Protein AF-A0A0G4HBI6-F1 (afdb_monomer)

Foldseek 3Di:
DLAQPQEAEEEDEADDPDDLAAEHANHQEYHYEYEYDPPHTAQNQEAYHARHQYDHAYAYDDPNLLNHAEYYYQNHQDYQEHAEHECHQQHAYYHHANHAAANYENYYENYPVNHPAADEQAHARHQHHQEYAHYLRARHAEYHHQNHQDHNDEYEDEQHAHHAEYHQQNNAPYAQQAYAAYNAQRHAEYHPQNRAHDQDPVGPPNQQFHYNHHQCEHEYHHANDDPVRVVCQCPPDPPSHQACPDRSHHHYHYVVHPVNCVVVPPPDDDDDPDPPDPPDPVPPPCVVSDDDDPDDDD

Structure (mmCIF, N/CA/C/O backbone):
data_AF-A0A0G4HBI6-F1
#
_entry.id   AF-A0A0G4HBI6-F1
#
loop_
_atom_site.group_PDB
_atom_site.id
_atom_site.type_symbol
_atom_site.label_atom_id
_atom_site.label_alt_id
_atom_site.label_comp_id
_atom_site.label_asym_id
_atom_site.label_entity_id
_atom_site.label_seq_id
_atom_site.pdbx_PDB_ins_code
_atom_site.Cartn_x
_atom_site.Cartn_y
_atom_site.Cartn_z
_atom_site.occupancy
_atom_site.B_iso_or_equiv
_atom_site.auth_seq_id
_atom_site.auth_comp_id
_atom_site.auth_asym_id
_atom_site.auth_atom_id
_atom_site.pdbx_PDB_model_num
ATOM 1 N N . MET A 1 1 ? 20.980 -3.933 -23.937 1.00 56.28 1 MET A N 1
ATOM 2 C CA . MET A 1 1 ? 20.053 -4.891 -24.581 1.00 56.28 1 MET A CA 1
ATOM 3 C C . MET A 1 1 ? 19.597 -5.901 -23.537 1.00 56.28 1 MET A C 1
ATOM 5 O O . MET A 1 1 ? 20.403 -6.723 -23.134 1.00 56.28 1 MET A O 1
ATOM 9 N N . LEU A 1 2 ? 18.347 -5.809 -23.074 1.00 72.44 2 LEU A N 1
ATOM 10 C CA . LEU A 1 2 ? 17.691 -6.816 -22.212 1.00 72.44 2 LEU A CA 1
ATOM 11 C C . LEU A 1 2 ? 16.480 -7.465 -22.915 1.00 72.44 2 LEU A C 1
ATOM 13 O O . LEU A 1 2 ? 15.783 -8.307 -22.355 1.00 72.44 2 LEU A O 1
ATOM 17 N N . SER A 1 3 ? 16.239 -7.075 -24.171 1.00 68.38 3 SER A N 1
ATOM 18 C CA . SER A 1 3 ? 15.211 -7.617 -25.053 1.00 68.38 3 SER A CA 1
ATOM 19 C C . SER A 1 3 ? 15.498 -9.096 -25.331 1.00 68.38 3 SER A C 1
ATOM 21 O O . SER A 1 3 ? 16.430 -9.413 -26.068 1.00 68.38 3 SER A O 1
ATOM 23 N N . GLY A 1 4 ? 14.725 -9.994 -24.723 1.00 81.50 4 GLY A N 1
ATOM 24 C CA . GLY A 1 4 ? 14.867 -11.447 -24.874 1.00 81.50 4 GLY A CA 1
ATOM 25 C C . GLY A 1 4 ? 15.312 -12.194 -23.614 1.00 81.50 4 GLY A C 1
ATOM 26 O O . GLY A 1 4 ? 15.247 -13.421 -23.593 1.00 81.50 4 GLY A O 1
ATOM 27 N N . CYS A 1 5 ? 15.708 -11.501 -22.544 1.00 89.31 5 CYS A N 1
ATOM 28 C CA . CYS A 1 5 ? 16.015 -12.156 -21.274 1.00 89.31 5 CYS A CA 1
ATOM 29 C C . CYS A 1 5 ? 14.717 -12.506 -20.531 1.00 89.31 5 CYS A C 1
ATOM 31 O O . CYS A 1 5 ? 14.010 -11.615 -20.068 1.00 89.31 5 CYS A O 1
ATOM 33 N N . ALA A 1 6 ? 14.415 -13.802 -20.402 1.00 94.94 6 ALA A N 1
ATOM 34 C CA . ALA A 1 6 ? 13.285 -14.276 -19.597 1.00 94.94 6 ALA A CA 1
ATOM 35 C C . ALA A 1 6 ? 13.559 -14.189 -18.090 1.00 94.94 6 ALA A C 1
ATOM 37 O O . ALA A 1 6 ? 12.646 -13.963 -17.300 1.00 94.94 6 ALA A O 1
ATOM 38 N N . VAL A 1 7 ? 14.822 -14.341 -17.692 1.00 96.50 7 VAL A N 1
ATOM 39 C CA . VAL A 1 7 ? 15.256 -14.239 -16.300 1.00 96.50 7 VAL A CA 1
ATOM 40 C C . VAL A 1 7 ? 16.351 -13.190 -16.204 1.00 96.50 7 VAL A C 1
ATOM 42 O O . VAL A 1 7 ? 17.317 -13.229 -16.968 1.00 96.50 7 VAL A O 1
ATOM 45 N N . LEU A 1 8 ? 16.197 -12.268 -15.260 1.00 94.81 8 LEU A N 1
ATOM 46 C CA . LEU A 1 8 ? 17.216 -11.296 -14.886 1.00 94.81 8 LEU A CA 1
ATOM 47 C C . LEU A 1 8 ? 17.765 -11.642 -13.507 1.00 94.81 8 LEU A C 1
ATOM 49 O O . LEU A 1 8 ? 17.008 -11.921 -12.577 1.00 94.81 8 LEU A O 1
ATOM 53 N N . ILE A 1 9 ? 19.087 -11.621 -13.381 1.00 94.12 9 ILE A N 1
ATOM 54 C CA . ILE A 1 9 ? 19.785 -11.802 -12.111 1.00 94.12 9 ILE A CA 1
ATOM 55 C C . ILE A 1 9 ? 20.728 -10.619 -11.946 1.00 94.12 9 ILE A C 1
ATOM 57 O O . ILE A 1 9 ? 21.535 -10.342 -12.834 1.00 94.12 9 ILE A O 1
ATOM 61 N N . GLY A 1 10 ? 20.625 -9.937 -10.810 1.00 92.88 10 GLY A N 1
ATOM 62 C CA . GLY A 1 10 ? 21.442 -8.776 -10.480 1.00 92.88 10 GLY A CA 1
ATOM 63 C C . GLY A 1 10 ? 20.660 -7.467 -10.436 1.00 92.88 10 GLY A C 1
ATOM 64 O O . GLY A 1 10 ? 19.446 -7.413 -10.648 1.00 92.88 10 GLY A O 1
ATOM 65 N N . ASN A 1 11 ? 21.384 -6.400 -10.112 1.00 92.44 11 ASN A N 1
ATOM 66 C CA . ASN A 1 11 ? 20.817 -5.071 -9.932 1.00 92.44 11 ASN A CA 1
ATOM 67 C C . ASN A 1 11 ? 20.884 -4.293 -11.245 1.00 92.44 11 ASN A C 1
ATOM 69 O O . ASN A 1 11 ? 21.926 -4.287 -11.901 1.00 92.44 11 ASN A O 1
ATOM 73 N N . ILE A 1 12 ? 19.791 -3.623 -11.599 1.00 89.75 12 ILE A N 1
ATOM 74 C CA . ILE A 1 12 ? 19.749 -2.696 -12.728 1.00 89.75 12 ILE A CA 1
ATOM 75 C C . ILE A 1 12 ? 19.581 -1.293 -12.175 1.00 89.75 12 ILE A C 1
ATOM 77 O O . ILE A 1 12 ? 18.708 -1.021 -11.350 1.00 89.75 12 ILE A O 1
ATOM 81 N N . GLU A 1 13 ? 20.435 -0.418 -12.675 1.00 87.62 13 GLU A N 1
ATOM 82 C CA . GLU A 1 13 ? 20.403 1.005 -12.422 1.00 87.62 13 GLU A CA 1
ATOM 83 C C . GLU A 1 13 ? 20.290 1.727 -13.757 1.00 87.62 13 GLU A C 1
ATOM 85 O O . GLU A 1 13 ? 21.010 1.408 -14.706 1.00 87.62 13 GLU A O 1
ATOM 90 N N . VAL A 1 14 ? 19.354 2.665 -13.841 1.00 80.88 14 VAL A N 1
ATOM 91 C CA . VAL A 1 14 ? 19.194 3.505 -15.030 1.00 80.88 14 VAL A CA 1
ATOM 92 C C . VAL A 1 14 ? 20.051 4.745 -14.847 1.00 80.88 14 VAL A C 1
ATOM 94 O O . VAL A 1 14 ? 19.815 5.526 -13.925 1.00 80.88 14 VAL A O 1
ATOM 97 N N . VAL A 1 15 ? 21.042 4.895 -15.723 1.00 79.88 15 VAL A N 1
ATOM 98 C CA . VAL A 1 15 ? 21.962 6.038 -15.793 1.00 79.88 15 VAL A CA 1
ATOM 99 C C . VAL A 1 15 ? 21.867 6.700 -17.166 1.00 79.88 15 VAL A C 1
ATOM 101 O O . VAL A 1 15 ? 21.441 6.042 -18.118 1.00 79.88 15 VAL A O 1
ATOM 104 N N . GLU A 1 16 ? 22.218 7.991 -17.222 1.00 66.25 16 GLU A N 1
ATOM 105 C CA . GLU A 1 16 ? 22.509 8.821 -18.402 1.00 66.25 16 GLU A CA 1
ATOM 106 C C . GLU A 1 16 ? 22.091 8.191 -19.746 1.00 66.25 16 GLU A C 1
ATOM 108 O O . GLU A 1 16 ? 22.812 7.358 -20.289 1.00 66.25 16 GLU A O 1
ATOM 113 N N . THR A 1 17 ? 20.956 8.631 -20.318 1.00 69.50 17 THR A N 1
ATOM 114 C CA . THR A 1 17 ? 20.460 8.341 -21.698 1.00 69.50 17 THR A CA 1
ATOM 115 C C . THR A 1 17 ? 19.538 7.128 -21.948 1.00 69.50 17 THR A C 1
ATOM 117 O O . THR A 1 17 ? 19.327 6.721 -23.091 1.00 69.50 17 THR A O 1
ATOM 120 N N . GLY A 1 18 ? 18.896 6.585 -20.917 1.00 73.31 18 GLY A N 1
ATOM 121 C CA . GLY A 1 18 ? 17.821 5.588 -21.058 1.00 73.31 18 GLY A CA 1
ATOM 122 C C . GLY A 1 18 ? 16.477 6.134 -21.586 1.00 73.31 18 GLY A C 1
ATOM 123 O O . GLY A 1 18 ? 16.252 7.345 -21.593 1.00 73.31 18 GLY A O 1
ATOM 124 N N . PRO A 1 19 ? 15.558 5.249 -22.021 1.00 83.50 19 PRO A N 1
ATOM 125 C CA . PRO A 1 19 ? 14.177 5.635 -22.290 1.00 83.50 19 PRO A CA 1
ATOM 126 C C . PRO A 1 19 ? 13.459 5.997 -20.983 1.00 83.50 19 PRO A C 1
ATOM 128 O O . PRO A 1 19 ? 13.740 5.418 -19.934 1.00 83.50 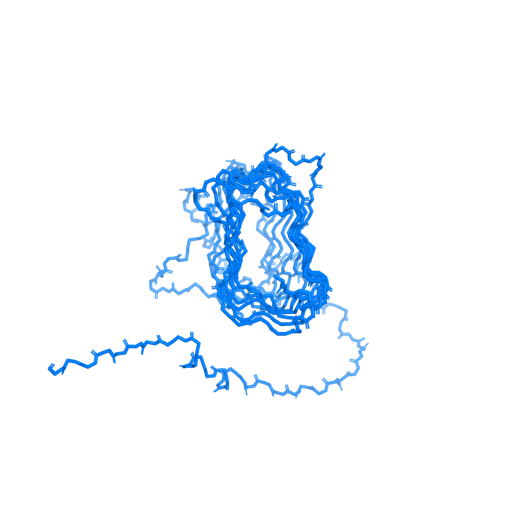19 PRO A O 1
ATOM 131 N N . THR A 1 20 ? 12.519 6.938 -21.064 1.00 88.75 20 THR A N 1
ATOM 132 C CA . THR A 1 20 ? 11.679 7.352 -19.929 1.00 88.75 20 THR A CA 1
ATOM 133 C C . THR A 1 20 ? 10.662 6.268 -19.566 1.00 88.75 20 THR A C 1
ATOM 135 O O . THR A 1 20 ? 10.393 6.026 -18.392 1.00 88.75 20 THR A O 1
ATOM 138 N N . ASP A 1 21 ? 10.170 5.540 -20.572 1.00 93.00 21 ASP A N 1
ATOM 139 C CA . ASP A 1 21 ? 9.322 4.366 -20.393 1.00 93.00 21 ASP A CA 1
ATOM 140 C C . ASP A 1 21 ? 10.167 3.089 -20.394 1.00 93.00 21 ASP A C 1
ATOM 142 O O . ASP A 1 21 ? 10.676 2.619 -21.418 1.00 93.00 21 ASP A O 1
ATOM 146 N N . LEU A 1 22 ? 10.307 2.500 -19.214 1.00 92.31 22 LEU A N 1
ATOM 147 C CA . LEU A 1 22 ? 11.087 1.299 -18.969 1.00 92.31 22 LEU A CA 1
ATOM 148 C C . LEU A 1 22 ? 10.174 0.081 -18.996 1.00 92.31 22 LEU A C 1
ATOM 150 O O . LEU A 1 22 ? 9.592 -0.308 -17.986 1.00 92.31 22 LEU A O 1
ATOM 154 N N . THR A 1 23 ? 10.066 -0.543 -20.166 1.00 94.00 23 THR A N 1
ATOM 155 C CA . THR A 1 23 ? 9.286 -1.773 -20.344 1.00 94.00 23 THR A CA 1
ATOM 156 C C . THR A 1 23 ? 10.198 -2.955 -20.651 1.00 94.00 23 THR A C 1
ATOM 158 O O . THR A 1 23 ? 10.969 -2.922 -21.613 1.00 94.00 23 THR A O 1
ATOM 161 N N . PHE A 1 24 ? 10.068 -4.041 -19.884 1.00 94.44 24 PHE A N 1
ATOM 162 C CA . PHE A 1 24 ? 10.811 -5.286 -20.111 1.00 94.44 24 PHE A CA 1
ATOM 163 C C . PHE A 1 24 ? 9.854 -6.437 -20.458 1.00 94.44 24 PHE A C 1
ATOM 165 O O . PHE A 1 24 ? 9.527 -7.266 -19.607 1.00 94.44 24 PHE A O 1
ATOM 172 N N . PRO A 1 25 ? 9.388 -6.529 -21.717 1.00 94.25 25 PRO A N 1
ATOM 173 C CA . PRO A 1 25 ? 8.290 -7.422 -22.081 1.00 94.25 25 PRO A CA 1
ATOM 174 C C . PRO A 1 25 ? 8.663 -8.906 -22.043 1.00 94.25 25 PRO A C 1
ATOM 176 O O . PRO A 1 25 ? 7.791 -9.751 -21.883 1.00 94.25 25 PRO A O 1
ATOM 179 N N . SER A 1 26 ? 9.941 -9.252 -22.196 1.00 95.81 26 SER A N 1
ATOM 180 C CA . SER A 1 26 ? 10.384 -10.652 -22.168 1.00 95.81 26 SER A CA 1
ATOM 181 C C . SER A 1 26 ? 10.616 -11.184 -20.756 1.00 95.81 26 SER A C 1
ATOM 183 O O . SER A 1 26 ? 10.671 -12.398 -20.590 1.00 95.81 26 SER A O 1
ATOM 185 N N . VAL A 1 27 ? 10.760 -10.304 -19.760 1.00 96.94 27 VAL A N 1
ATOM 186 C CA . VAL A 1 27 ? 11.132 -10.692 -18.396 1.00 96.94 27 VAL A CA 1
ATOM 187 C C . VAL A 1 27 ? 9.962 -11.406 -17.731 1.00 96.94 27 VAL A C 1
ATOM 189 O O . VAL A 1 27 ? 8.861 -10.871 -17.637 1.00 96.94 27 VAL A O 1
ATOM 192 N N . GLN A 1 28 ? 10.226 -12.623 -17.266 1.00 97.19 28 GLN A N 1
ATOM 193 C CA . GLN A 1 28 ? 9.312 -13.462 -16.495 1.00 97.19 28 GLN A CA 1
ATOM 194 C C . GLN A 1 28 ? 9.686 -13.484 -15.009 1.00 97.19 28 GLN A C 1
ATOM 196 O O . GLN A 1 28 ? 8.808 -13.582 -14.159 1.00 97.19 28 GLN A O 1
ATOM 201 N N . ALA A 1 29 ? 10.971 -13.374 -14.677 1.00 97.44 29 ALA A N 1
ATOM 202 C CA . ALA A 1 29 ? 11.428 -13.285 -13.295 1.00 97.44 29 ALA A CA 1
ATOM 203 C C . ALA A 1 29 ? 12.664 -12.395 -13.185 1.00 97.44 29 ALA A C 1
ATOM 205 O O . ALA A 1 29 ? 13.571 -12.480 -14.017 1.00 97.44 29 ALA A O 1
ATOM 206 N N . TRP A 1 30 ? 12.726 -11.583 -12.134 1.00 96.88 30 TRP A N 1
ATOM 207 C CA . TRP A 1 30 ? 13.900 -10.773 -11.834 1.00 96.88 30 TRP A CA 1
ATOM 208 C C . TRP A 1 30 ? 14.328 -10.949 -10.377 1.00 96.88 30 TRP A C 1
ATOM 210 O O . TRP A 1 30 ? 13.635 -10.554 -9.447 1.00 96.88 30 TRP A O 1
ATOM 220 N N . TYR A 1 31 ? 15.505 -11.543 -10.198 1.00 95.75 31 TYR A N 1
ATOM 221 C CA . TYR A 1 31 ? 16.175 -11.725 -8.916 1.00 95.75 31 TYR A CA 1
ATOM 222 C C . TYR A 1 31 ? 17.217 -10.623 -8.718 1.00 95.75 31 TYR A C 1
ATOM 224 O O . TYR A 1 31 ? 18.364 -10.742 -9.156 1.00 95.75 31 TYR A O 1
ATOM 232 N N . GLY A 1 32 ? 16.812 -9.523 -8.095 1.00 94.44 32 GLY A N 1
ATOM 233 C CA . GLY A 1 32 ? 17.700 -8.401 -7.816 1.00 94.44 32 GLY A CA 1
ATOM 234 C C . GLY A 1 32 ? 16.930 -7.124 -7.538 1.00 94.44 32 GLY A C 1
ATOM 235 O O . GLY A 1 32 ? 15.776 -7.172 -7.117 1.00 94.44 32 GLY A O 1
ATOM 236 N N . ARG A 1 33 ? 17.582 -5.983 -7.760 1.00 93.75 33 ARG A N 1
ATOM 237 C CA . ARG A 1 33 ? 17.021 -4.664 -7.456 1.00 93.75 33 ARG A CA 1
ATOM 238 C C . ARG A 1 33 ? 16.926 -3.792 -8.695 1.00 93.75 33 ARG A C 1
ATOM 240 O O . ARG A 1 33 ? 17.848 -3.767 -9.510 1.00 93.75 33 ARG A O 1
ATOM 247 N N . PHE A 1 34 ? 15.845 -3.037 -8.782 1.00 92.06 34 PHE A N 1
ATOM 248 C CA . PHE A 1 34 ? 15.706 -1.916 -9.690 1.00 92.06 34 PHE A CA 1
ATOM 249 C C . PHE A 1 34 ? 15.842 -0.613 -8.904 1.00 92.06 34 PHE A C 1
ATOM 251 O O . PHE A 1 34 ? 15.154 -0.415 -7.899 1.00 92.06 34 PHE A O 1
ATOM 258 N N . ARG A 1 35 ? 16.745 0.257 -9.356 1.00 89.19 35 ARG A N 1
ATOM 259 C CA . ARG A 1 35 ? 16.953 1.593 -8.794 1.00 89.19 35 ARG A CA 1
ATOM 260 C C . ARG A 1 35 ? 17.207 2.606 -9.900 1.00 89.19 35 ARG A C 1
ATOM 262 O O . ARG A 1 35 ? 17.658 2.260 -10.992 1.00 89.19 35 ARG A O 1
ATOM 269 N N . THR A 1 36 ? 16.963 3.866 -9.600 1.00 83.12 36 THR A N 1
ATOM 270 C CA . THR A 1 36 ? 17.310 4.984 -10.473 1.00 83.12 36 THR A CA 1
ATOM 271 C C . THR A 1 36 ? 18.644 5.584 -10.012 1.00 83.12 36 THR A C 1
ATOM 273 O O . THR A 1 36 ? 18.919 5.649 -8.812 1.00 83.12 36 THR A O 1
ATOM 276 N N . GLY A 1 37 ? 19.529 5.936 -10.951 1.00 72.62 37 GLY A N 1
ATOM 277 C CA . GLY A 1 37 ? 20.869 6.424 -10.614 1.00 72.62 37 GLY A CA 1
ATOM 278 C C . GLY A 1 37 ? 20.874 7.837 -10.031 1.00 72.62 37 GLY A C 1
ATOM 279 O O . GLY A 1 37 ? 19.964 8.621 -10.291 1.00 72.62 37 GLY A O 1
ATOM 280 N N . GLN A 1 38 ? 21.894 8.169 -9.231 1.00 69.62 38 GLN A N 1
ATOM 281 C CA . GLN A 1 38 ? 22.006 9.481 -8.565 1.00 69.62 38 GLN A CA 1
ATOM 282 C C . GLN A 1 38 ? 22.639 10.583 -9.434 1.00 69.62 38 GLN A C 1
ATOM 284 O O . GLN A 1 38 ? 22.457 11.759 -9.134 1.00 69.62 38 GLN A O 1
ATOM 289 N N . GLN A 1 39 ? 23.390 10.224 -10.479 1.00 69.69 39 GLN A N 1
ATOM 290 C CA . GLN A 1 39 ? 24.081 11.168 -11.365 1.00 69.69 39 GLN A CA 1
ATOM 291 C C . GLN A 1 39 ? 23.385 11.203 -12.733 1.00 69.69 39 GLN A C 1
ATOM 293 O O . GLN A 1 39 ? 23.110 10.147 -13.301 1.00 69.69 39 GLN A O 1
ATOM 298 N N . ASP A 1 40 ? 23.052 12.415 -13.193 1.00 67.94 40 ASP A N 1
ATOM 299 C CA . ASP A 1 40 ? 22.425 12.740 -14.486 1.00 67.94 40 ASP A CA 1
ATOM 300 C C . ASP A 1 40 ? 21.277 11.809 -14.907 1.00 67.94 40 ASP A C 1
ATOM 302 O O . ASP A 1 40 ? 21.350 11.063 -15.894 1.00 67.94 40 ASP A O 1
ATOM 306 N N . PRO A 1 41 ? 20.182 11.809 -14.135 1.00 69.19 41 PRO A N 1
ATOM 307 C CA . PRO A 1 41 ? 19.259 10.710 -14.215 1.00 69.19 41 PRO A CA 1
ATOM 308 C C . PRO A 1 41 ? 18.171 10.915 -15.270 1.00 69.19 41 PRO A C 1
ATOM 310 O O . PRO A 1 41 ? 17.664 12.013 -15.502 1.00 69.19 41 PRO A O 1
ATOM 313 N N . VAL A 1 42 ? 17.775 9.806 -15.886 1.00 78.19 42 VAL A N 1
ATOM 314 C CA . VAL A 1 42 ? 16.661 9.758 -16.834 1.00 78.19 42 VAL A CA 1
ATOM 315 C C . VAL A 1 42 ? 15.349 9.906 -16.060 1.00 78.19 42 VAL A C 1
ATOM 317 O O . VAL A 1 42 ? 15.154 9.158 -15.098 1.00 78.19 42 VAL A O 1
ATOM 320 N N . PRO A 1 43 ? 14.441 10.814 -16.464 1.00 86.88 43 PRO A N 1
ATOM 321 C CA . PRO A 1 43 ? 13.120 10.905 -15.861 1.00 86.88 43 PRO A CA 1
ATOM 322 C C . PRO A 1 43 ? 12.327 9.654 -16.238 1.00 86.88 43 PRO A C 1
ATOM 324 O O . PRO A 1 43 ? 11.894 9.505 -17.379 1.00 86.88 43 PRO A O 1
ATOM 327 N N . VAL A 1 44 ? 12.183 8.725 -15.299 1.00 89.56 44 VAL A N 1
ATOM 328 C CA . VAL A 1 44 ? 11.381 7.520 -15.525 1.00 89.56 44 VAL A CA 1
ATOM 329 C C . VAL A 1 44 ? 9.918 7.915 -15.409 1.00 89.56 44 VAL A C 1
ATOM 331 O O . VAL A 1 44 ? 9.512 8.336 -14.335 1.00 89.56 44 VAL A O 1
ATOM 334 N N . THR A 1 45 ? 9.145 7.776 -16.486 1.00 94.44 45 THR A N 1
ATOM 335 C CA . THR A 1 45 ? 7.688 7.995 -16.503 1.00 94.44 45 THR A CA 1
ATOM 336 C C . THR A 1 45 ? 6.925 6.722 -16.186 1.00 94.44 45 THR A C 1
ATOM 338 O O . THR A 1 45 ? 6.026 6.725 -15.348 1.00 94.44 45 THR A O 1
ATOM 341 N N . THR A 1 46 ? 7.332 5.608 -16.794 1.00 95.62 46 THR A N 1
ATOM 342 C CA . THR A 1 46 ? 6.652 4.319 -16.638 1.00 95.62 46 THR A CA 1
ATOM 343 C C . THR A 1 46 ? 7.658 3.222 -16.333 1.00 95.62 46 THR A C 1
ATOM 345 O O . THR A 1 46 ? 8.655 3.081 -17.042 1.00 95.62 46 THR A O 1
ATOM 348 N N . PHE A 1 47 ? 7.376 2.379 -15.339 1.00 95.62 47 PHE A N 1
ATOM 349 C CA . PHE A 1 47 ? 8.097 1.121 -15.129 1.00 95.62 47 PHE A CA 1
ATOM 350 C C . PHE A 1 47 ? 7.155 -0.071 -15.308 1.00 95.62 47 PHE A C 1
ATOM 352 O O . PHE A 1 47 ? 6.170 -0.207 -14.583 1.00 95.62 47 PHE A O 1
ATOM 359 N N . SER A 1 48 ? 7.449 -0.954 -16.266 1.00 97.12 48 SER A N 1
ATOM 360 C CA . SER A 1 48 ? 6.571 -2.072 -16.613 1.00 97.12 48 SER A CA 1
ATOM 361 C C . SER A 1 48 ? 7.297 -3.405 -16.814 1.00 97.12 48 SER A C 1
ATOM 363 O O . SER A 1 48 ? 8.256 -3.525 -17.584 1.00 97.12 48 SER A O 1
ATOM 365 N N . LEU A 1 49 ? 6.762 -4.444 -16.166 1.00 97.00 49 LEU A N 1
ATOM 366 C CA . LEU A 1 49 ? 7.133 -5.852 -16.331 1.00 97.00 49 LEU A CA 1
ATOM 367 C C . LEU A 1 49 ? 5.867 -6.667 -16.658 1.00 97.00 49 LEU A C 1
ATOM 369 O O . LEU A 1 49 ? 5.329 -7.365 -15.796 1.00 97.00 49 LEU A O 1
ATOM 373 N N . PRO A 1 50 ? 5.350 -6.594 -17.896 1.00 97.00 50 PRO A N 1
ATOM 374 C CA . PRO A 1 50 ? 4.010 -7.090 -18.218 1.00 97.00 50 PRO A CA 1
ATOM 375 C C . PRO A 1 50 ? 3.858 -8.611 -18.071 1.00 97.00 50 PRO A C 1
ATOM 377 O O . PRO A 1 50 ? 2.750 -9.098 -17.858 1.00 97.00 50 PRO A O 1
ATOM 380 N N . ASN A 1 51 ? 4.960 -9.362 -18.160 1.00 97.25 51 ASN A N 1
ATOM 381 C CA . ASN A 1 51 ? 4.972 -10.826 -18.101 1.00 97.25 51 ASN A CA 1
ATOM 382 C C . ASN A 1 51 ? 5.701 -11.386 -16.871 1.00 97.25 51 ASN A C 1
ATOM 384 O O . ASN A 1 51 ? 5.768 -12.609 -16.718 1.00 97.25 51 ASN A O 1
ATOM 388 N N . ALA A 1 52 ? 6.241 -10.530 -15.998 1.00 97.75 52 ALA A N 1
ATOM 389 C CA . ALA A 1 52 ? 6.977 -11.004 -14.837 1.00 97.75 52 ALA A CA 1
ATOM 390 C C . ALA A 1 52 ? 6.015 -11.586 -13.804 1.00 97.75 52 ALA A C 1
ATOM 392 O O . ALA A 1 52 ? 5.070 -10.919 -13.410 1.00 97.75 52 ALA A O 1
ATOM 393 N N . TRP A 1 53 ? 6.245 -12.823 -13.365 1.00 97.94 53 TRP A N 1
ATOM 394 C CA . TRP A 1 53 ? 5.561 -13.408 -12.210 1.00 97.94 53 TRP A CA 1
ATOM 395 C C . TRP A 1 53 ? 6.299 -13.105 -10.901 1.00 97.94 53 TRP A C 1
ATOM 397 O O . TRP A 1 53 ? 5.676 -13.108 -9.840 1.00 97.94 53 TRP A O 1
ATOM 407 N N . LYS A 1 54 ? 7.598 -12.788 -10.977 1.00 97.31 54 LYS A N 1
ATOM 408 C CA . LYS A 1 54 ? 8.425 -12.325 -9.857 1.00 97.31 54 LYS A CA 1
ATOM 409 C C . LYS A 1 54 ? 9.063 -10.983 -10.201 1.00 97.31 54 LYS A C 1
ATOM 411 O O . LYS A 1 54 ? 9.842 -10.906 -11.158 1.00 97.31 54 LYS A O 1
ATOM 416 N N . ALA A 1 55 ? 8.731 -9.952 -9.432 1.00 96.12 55 ALA A N 1
ATOM 417 C CA . ALA A 1 55 ? 9.296 -8.616 -9.589 1.00 96.12 55 ALA A CA 1
ATOM 418 C C . ALA A 1 55 ? 10.635 -8.487 -8.838 1.00 96.12 55 ALA A C 1
ATOM 420 O O . ALA A 1 55 ? 10.854 -9.206 -7.858 1.00 96.12 55 ALA A O 1
ATOM 421 N N . PRO A 1 56 ? 11.531 -7.581 -9.275 1.00 95.94 56 PRO A N 1
ATOM 422 C CA . PRO A 1 56 ? 12.679 -7.206 -8.465 1.00 95.94 56 PRO A CA 1
ATOM 423 C C . PRO A 1 56 ? 12.223 -6.427 -7.234 1.00 95.94 56 PRO A C 1
ATOM 425 O O . PRO A 1 56 ? 11.090 -5.951 -7.153 1.00 95.94 56 PRO A O 1
ATOM 428 N N . SER A 1 57 ? 13.157 -6.194 -6.326 1.00 94.94 57 SER A N 1
ATOM 429 C CA . SER A 1 57 ? 12.996 -5.172 -5.298 1.00 94.94 57 SER A CA 1
ATOM 430 C C . SER A 1 57 ? 13.058 -3.797 -5.965 1.00 94.94 57 SER A C 1
ATOM 432 O O . SER A 1 57 ? 13.991 -3.511 -6.719 1.00 94.94 57 SER A O 1
ATOM 434 N N . ILE A 1 58 ? 12.062 -2.956 -5.717 1.00 93.81 58 ILE A N 1
ATOM 435 C CA . ILE A 1 58 ? 11.897 -1.638 -6.328 1.00 93.81 58 ILE A CA 1
ATOM 436 C C . ILE A 1 58 ? 12.164 -0.591 -5.252 1.00 93.81 58 ILE A C 1
ATOM 438 O O . ILE A 1 58 ? 11.512 -0.583 -4.213 1.00 93.81 58 ILE A O 1
ATOM 442 N N . SER A 1 59 ? 13.139 0.279 -5.496 1.00 91.19 59 SER A N 1
ATOM 443 C CA . SER A 1 59 ? 13.423 1.425 -4.633 1.00 91.19 59 SER A CA 1
ATOM 444 C C . SER A 1 59 ? 13.668 2.638 -5.517 1.00 91.19 59 SER A C 1
ATOM 446 O O . SER A 1 59 ? 14.715 2.762 -6.159 1.00 91.19 59 SER A O 1
ATOM 448 N N . LEU A 1 60 ? 12.645 3.480 -5.604 1.00 90.62 60 LEU A N 1
ATOM 449 C CA . LEU A 1 60 ? 12.560 4.625 -6.498 1.00 90.62 60 LEU A CA 1
ATOM 450 C C . LEU A 1 60 ? 12.532 5.888 -5.654 1.00 90.62 60 LEU A C 1
ATOM 452 O O . LEU A 1 60 ? 11.531 6.182 -5.014 1.00 90.62 60 LEU A O 1
ATOM 456 N N . ALA A 1 61 ? 13.648 6.612 -5.637 1.00 88.69 61 ALA A N 1
ATOM 457 C CA . ALA A 1 61 ? 13.794 7.840 -4.872 1.00 88.69 61 ALA A CA 1
ATOM 458 C C . ALA A 1 61 ? 14.759 8.811 -5.561 1.00 88.69 61 ALA A C 1
ATOM 460 O O . ALA A 1 61 ? 15.721 8.391 -6.207 1.00 88.69 61 ALA A O 1
ATOM 461 N N . GLY A 1 62 ? 14.527 10.109 -5.357 1.00 83.50 62 GLY A N 1
ATOM 462 C CA . GLY A 1 62 ? 15.368 11.195 -5.865 1.00 83.50 62 GLY A CA 1
ATOM 463 C C . GLY A 1 62 ? 14.696 12.016 -6.966 1.00 83.50 62 GLY A C 1
ATOM 464 O O . GLY A 1 62 ? 13.522 11.847 -7.273 1.00 83.50 62 GLY A O 1
ATOM 465 N N . ASP A 1 63 ? 15.445 12.930 -7.585 1.00 83.81 63 ASP A N 1
ATOM 466 C CA . ASP A 1 63 ? 14.897 13.839 -8.609 1.00 83.81 63 ASP A CA 1
ATOM 467 C C . ASP A 1 63 ? 14.422 13.128 -9.887 1.00 83.81 63 ASP A C 1
ATOM 469 O O . ASP A 1 63 ? 13.627 13.657 -10.660 1.00 83.81 63 ASP A O 1
ATOM 473 N N . ASN A 1 64 ? 14.898 11.910 -10.097 1.00 81.06 64 ASN A N 1
ATOM 474 C CA . ASN A 1 64 ? 14.690 11.090 -11.284 1.00 81.06 64 ASN A CA 1
ATOM 475 C C . ASN A 1 64 ? 13.337 10.385 -11.352 1.00 81.06 64 ASN A C 1
ATOM 477 O O . ASN A 1 64 ? 12.897 9.985 -12.430 1.00 81.06 64 ASN A O 1
ATOM 481 N N . VAL A 1 65 ? 12.672 10.262 -10.209 1.00 89.00 65 VAL A N 1
ATOM 482 C CA . VAL A 1 65 ? 11.347 9.653 -10.084 1.00 89.00 65 VAL A CA 1
ATOM 483 C C . VAL A 1 65 ? 10.252 10.711 -10.011 1.00 89.00 65 VAL A C 1
ATOM 485 O O . VAL A 1 65 ? 9.079 10.371 -9.929 1.00 89.00 65 VAL A O 1
ATOM 488 N N . LYS A 1 66 ? 10.597 12.002 -10.132 1.00 92.44 66 LYS A N 1
ATOM 489 C CA . LYS A 1 66 ? 9.609 13.090 -10.159 1.00 92.44 66 LYS A CA 1
ATOM 490 C C . LYS A 1 66 ? 8.621 12.986 -11.313 1.00 92.44 66 LYS A C 1
ATOM 492 O O . LYS A 1 66 ? 7.483 13.418 -11.172 1.00 92.44 66 LYS A O 1
ATOM 497 N N . ALA A 1 67 ? 9.076 12.426 -12.430 1.00 93.19 67 ALA A N 1
ATOM 498 C CA . ALA A 1 67 ? 8.258 12.175 -13.607 1.00 93.19 67 ALA A CA 1
ATOM 499 C C . ALA A 1 67 ? 7.536 10.821 -13.565 1.00 93.19 67 ALA A C 1
ATOM 501 O O . ALA A 1 67 ? 6.797 10.537 -14.496 1.00 93.19 67 ALA A O 1
ATOM 502 N N . LEU A 1 68 ? 7.752 9.983 -12.542 1.00 95.94 68 LEU A N 1
ATOM 503 C CA . LEU A 1 68 ? 7.146 8.655 -12.469 1.00 95.94 68 LEU A CA 1
ATOM 504 C C . LEU A 1 68 ? 5.639 8.797 -12.314 1.00 95.94 68 LEU A C 1
ATOM 506 O O . LEU A 1 68 ? 5.177 9.316 -11.306 1.00 95.94 68 LEU A O 1
ATOM 510 N N . GLU A 1 69 ? 4.895 8.296 -13.290 1.00 97.44 69 GLU A N 1
ATOM 511 C CA . GLU A 1 69 ? 3.435 8.306 -13.311 1.00 97.44 69 GLU A CA 1
ATOM 512 C C . GLU A 1 69 ? 2.885 6.930 -12.928 1.00 97.44 69 GLU A C 1
ATOM 514 O O . GLU A 1 69 ? 1.961 6.836 -12.116 1.00 97.44 69 GLU A O 1
ATOM 519 N N . GLU A 1 70 ? 3.475 5.851 -13.461 1.00 97.50 70 GLU A N 1
ATOM 520 C CA . GLU A 1 70 ? 2.894 4.510 -13.353 1.00 97.50 70 GLU A CA 1
ATOM 521 C C . GLU A 1 70 ? 3.924 3.390 -13.111 1.00 97.50 70 GLU A C 1
ATOM 523 O O . GLU A 1 70 ? 5.003 3.336 -13.715 1.00 97.50 70 GLU A O 1
ATOM 528 N N . VAL A 1 71 ? 3.537 2.420 -12.276 1.00 97.38 71 VAL A N 1
ATOM 529 C CA . VAL A 1 71 ? 4.214 1.123 -12.115 1.00 97.38 71 VAL A CA 1
ATOM 530 C C . VAL A 1 71 ? 3.244 0.003 -12.500 1.00 97.38 71 VAL A C 1
ATOM 532 O O . VAL A 1 71 ? 2.225 -0.203 -11.841 1.00 97.38 71 VAL A O 1
ATOM 535 N N . ILE A 1 72 ? 3.565 -0.731 -13.570 1.00 98.12 72 ILE A N 1
ATOM 536 C CA . ILE A 1 72 ? 2.654 -1.676 -14.235 1.00 98.12 72 ILE A CA 1
ATOM 537 C C . ILE A 1 72 ? 3.214 -3.100 -14.199 1.00 98.12 72 ILE A C 1
ATOM 539 O O . ILE A 1 72 ? 4.058 -3.467 -15.027 1.00 98.12 72 ILE A O 1
ATOM 543 N N . LEU A 1 73 ? 2.733 -3.930 -13.269 1.00 97.62 73 LEU A N 1
ATOM 544 C CA . LEU A 1 73 ? 3.240 -5.291 -13.042 1.00 97.62 73 LEU A CA 1
ATOM 545 C C . LEU A 1 73 ? 2.082 -6.325 -12.976 1.00 97.62 73 LEU A C 1
ATOM 547 O O . LEU A 1 73 ? 1.918 -7.038 -11.984 1.00 97.62 73 LEU A O 1
ATOM 551 N N . PRO A 1 74 ? 1.281 -6.464 -14.054 1.00 98.00 74 PRO A N 1
ATOM 552 C CA . PRO A 1 74 ? -0.007 -7.174 -14.062 1.00 98.00 74 PRO A CA 1
ATOM 553 C C . PRO A 1 74 ? 0.090 -8.698 -13.906 1.00 98.00 74 PRO A C 1
ATOM 555 O O . PRO A 1 74 ? -0.913 -9.379 -13.658 1.00 98.00 74 PRO A O 1
ATOM 558 N N . CYS A 1 75 ? 1.280 -9.267 -14.103 1.00 98.06 75 CYS A N 1
ATOM 559 C CA . CYS A 1 75 ? 1.531 -10.695 -13.931 1.00 98.06 75 CYS A CA 1
ATOM 560 C C . CYS A 1 75 ? 2.242 -11.038 -12.623 1.00 98.06 75 CYS A C 1
ATOM 562 O O . CYS A 1 75 ? 2.299 -12.227 -12.292 1.00 98.06 75 CYS A O 1
ATOM 564 N N . THR A 1 76 ? 2.730 -10.038 -11.886 1.00 97.88 76 THR A N 1
ATOM 565 C CA . THR A 1 76 ? 3.539 -10.263 -10.692 1.00 97.88 76 THR A CA 1
ATOM 566 C C . THR A 1 76 ? 2.697 -10.912 -9.613 1.00 97.88 76 THR A C 1
ATOM 568 O O . THR A 1 76 ? 1.612 -10.437 -9.294 1.00 97.88 76 THR A O 1
ATOM 571 N N . ARG A 1 77 ? 3.219 -12.004 -9.058 1.00 97.56 77 ARG A N 1
ATOM 572 C CA . ARG A 1 77 ? 2.660 -12.724 -7.912 1.00 97.56 77 ARG A CA 1
ATOM 573 C C . ARG A 1 77 ? 3.494 -12.525 -6.657 1.00 97.56 77 ARG A C 1
ATOM 575 O O . ARG A 1 77 ? 2.940 -12.529 -5.565 1.00 97.56 77 ARG A O 1
ATOM 582 N N . GLU A 1 78 ? 4.801 -12.335 -6.816 1.00 95.88 78 GLU A N 1
ATOM 583 C CA . GLU A 1 78 ? 5.748 -12.273 -5.706 1.00 95.88 78 GLU A CA 1
ATOM 584 C C . GLU A 1 78 ? 6.627 -11.012 -5.764 1.00 95.88 78 GLU A C 1
ATOM 586 O O . GLU A 1 78 ? 7.266 -10.747 -6.791 1.00 95.88 78 GLU A O 1
ATOM 591 N N . PHE A 1 79 ? 6.697 -10.290 -4.639 1.00 92.19 79 PHE A N 1
ATOM 592 C CA . PHE A 1 79 ? 7.701 -9.261 -4.344 1.00 92.19 79 PHE A CA 1
ATOM 593 C C . PHE A 1 79 ? 8.597 -9.724 -3.191 1.00 92.19 79 PHE A C 1
ATOM 595 O O . PHE A 1 79 ? 8.081 -9.924 -2.090 1.00 92.19 79 PHE A O 1
ATOM 602 N N . PRO A 1 80 ? 9.908 -9.908 -3.420 1.00 82.50 80 PRO A N 1
ATOM 603 C CA . PRO A 1 80 ? 10.765 -10.578 -2.449 1.00 82.50 80 PRO A CA 1
ATOM 604 C C . PRO A 1 80 ? 11.269 -9.689 -1.303 1.00 82.50 80 PRO A C 1
ATOM 606 O O . PRO A 1 80 ? 11.284 -10.187 -0.179 1.00 82.50 80 PRO A O 1
ATOM 609 N N . ASP A 1 81 ? 11.668 -8.428 -1.558 1.00 86.25 81 ASP A N 1
ATOM 610 C CA . ASP A 1 81 ? 12.368 -7.638 -0.521 1.00 86.25 81 ASP A CA 1
ATOM 611 C C . ASP A 1 81 ? 11.859 -6.217 -0.274 1.00 86.25 81 ASP A C 1
ATOM 613 O O . ASP A 1 81 ? 11.608 -5.885 0.873 1.00 86.25 81 ASP A O 1
ATOM 617 N N . ASN A 1 82 ? 11.829 -5.342 -1.289 1.00 88.06 82 ASN A N 1
ATOM 618 C CA . ASN A 1 82 ? 11.534 -3.915 -1.104 1.00 88.06 82 ASN A CA 1
ATOM 619 C C . ASN A 1 82 ? 10.567 -3.421 -2.179 1.00 88.06 82 ASN A C 1
ATOM 621 O O . ASN A 1 82 ? 10.781 -3.710 -3.360 1.00 88.06 82 ASN A O 1
ATOM 625 N N . PHE A 1 83 ? 9.559 -2.649 -1.790 1.00 94.31 83 PHE A N 1
ATOM 626 C CA . PHE A 1 83 ? 8.761 -1.833 -2.694 1.00 94.31 83 PHE A CA 1
ATOM 627 C C . PHE A 1 83 ? 8.611 -0.441 -2.087 1.00 94.31 83 PHE A C 1
ATOM 629 O O . PHE A 1 83 ? 7.807 -0.227 -1.187 1.00 94.31 83 PHE A O 1
ATOM 636 N N . SER A 1 84 ? 9.392 0.504 -2.596 1.00 95.19 84 SER A N 1
ATOM 637 C CA . SER A 1 84 ? 9.403 1.872 -2.096 1.00 95.19 84 SER A CA 1
ATOM 638 C C . SER A 1 84 ? 9.433 2.872 -3.243 1.00 95.19 84 SER A C 1
ATOM 640 O O . SER A 1 84 ? 10.280 2.786 -4.141 1.00 95.19 84 SER A O 1
ATOM 642 N N . ILE A 1 85 ? 8.494 3.813 -3.200 1.00 95.94 85 ILE A N 1
ATOM 643 C CA . ILE A 1 85 ? 8.402 4.981 -4.069 1.00 95.94 85 ILE A CA 1
ATOM 644 C C . ILE A 1 85 ? 8.452 6.213 -3.165 1.00 95.94 85 ILE A C 1
ATOM 646 O O . ILE A 1 85 ? 7.645 6.362 -2.247 1.00 95.94 85 ILE A O 1
ATOM 650 N N . SER A 1 86 ? 9.422 7.092 -3.391 1.00 96.25 86 SER A N 1
ATOM 651 C CA . SER A 1 86 ? 9.582 8.315 -2.609 1.00 96.25 86 SER A CA 1
ATOM 652 C C . SER A 1 86 ? 9.931 9.517 -3.471 1.00 96.25 86 SER A C 1
ATOM 654 O O . SER A 1 86 ? 10.735 9.397 -4.394 1.00 96.25 86 SE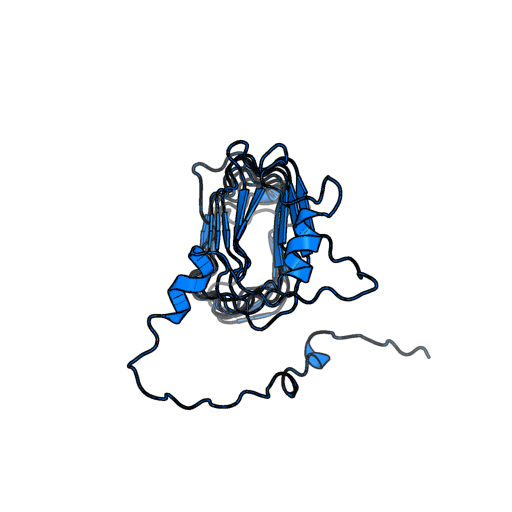R A O 1
ATOM 656 N N . ASN A 1 87 ? 9.415 10.698 -3.119 1.00 95.44 87 ASN A N 1
ATOM 657 C CA . ASN A 1 87 ? 9.638 11.940 -3.874 1.00 95.44 87 ASN A CA 1
ATOM 658 C C . ASN A 1 87 ? 9.160 11.852 -5.338 1.00 95.44 87 ASN A C 1
ATOM 660 O O . ASN A 1 87 ? 9.810 12.391 -6.239 1.00 95.44 87 ASN A O 1
ATOM 664 N N . ALA A 1 88 ? 8.038 11.165 -5.581 1.00 96.56 88 ALA A N 1
ATOM 665 C CA . ALA A 1 88 ? 7.454 10.956 -6.907 1.00 96.56 88 ALA A CA 1
ATOM 666 C C . ALA A 1 88 ? 6.087 11.666 -7.036 1.00 96.56 88 ALA A C 1
ATOM 668 O O . ALA A 1 88 ? 5.041 11.013 -7.008 1.00 96.56 88 ALA A O 1
ATOM 669 N N . PRO A 1 89 ? 6.051 13.007 -7.166 1.00 97.06 89 PRO A N 1
ATOM 670 C CA . PRO A 1 89 ? 4.809 13.780 -7.173 1.00 97.06 89 PRO A CA 1
ATOM 671 C C . PRO A 1 89 ? 3.837 13.428 -8.298 1.00 97.06 89 PRO A C 1
ATOM 673 O O . PRO A 1 89 ? 2.628 13.515 -8.102 1.00 97.06 89 PRO A O 1
ATOM 676 N N . ALA A 1 90 ? 4.321 12.999 -9.464 1.00 97.31 90 ALA A N 1
ATOM 677 C CA . ALA A 1 90 ? 3.452 12.600 -10.571 1.00 97.31 90 ALA A CA 1
ATOM 678 C C . ALA A 1 90 ? 2.838 11.198 -10.404 1.00 97.31 90 ALA A C 1
ATOM 680 O O . ALA A 1 90 ? 1.952 10.837 -11.181 1.00 97.31 90 ALA A O 1
ATOM 681 N N . PHE A 1 91 ? 3.269 10.418 -9.404 1.00 98.06 91 PHE A N 1
ATOM 682 C CA . PHE A 1 91 ? 2.883 9.017 -9.283 1.00 98.06 91 PHE A CA 1
ATOM 683 C C . PHE A 1 91 ? 1.387 8.883 -9.017 1.00 98.06 91 PHE A C 1
ATOM 685 O O . PHE A 1 91 ? 0.870 9.404 -8.030 1.00 98.06 91 PHE A O 1
ATOM 692 N N . GLY A 1 92 ? 0.690 8.183 -9.907 1.00 97.56 92 GLY A N 1
ATOM 693 C CA . GLY A 1 92 ? -0.769 8.111 -9.907 1.00 97.56 92 GLY A CA 1
ATOM 694 C C . GLY A 1 92 ? -1.330 6.720 -10.170 1.00 97.56 92 GLY A C 1
ATOM 695 O O . GLY A 1 92 ? -2.547 6.577 -10.270 1.00 97.56 92 GLY A O 1
ATOM 696 N N . ARG A 1 93 ? -0.484 5.694 -10.334 1.00 97.44 93 ARG A N 1
ATOM 697 C CA . ARG A 1 93 ? -0.964 4.345 -10.649 1.00 97.44 93 ARG A CA 1
ATOM 698 C C . ARG A 1 93 ? -0.008 3.230 -10.237 1.00 97.44 93 ARG A C 1
ATOM 700 O O . ARG A 1 93 ? 1.132 3.160 -10.698 1.00 97.44 93 ARG A O 1
ATOM 707 N N . LEU A 1 94 ? -0.543 2.275 -9.479 1.00 97.38 94 LEU A N 1
ATOM 708 C CA . LEU A 1 94 ? 0.103 1.010 -9.135 1.00 97.38 94 LEU A CA 1
ATOM 709 C C . LEU A 1 94 ? -0.765 -0.169 -9.596 1.00 97.38 94 LEU A C 1
ATOM 711 O O . LEU A 1 94 ? -1.832 -0.401 -9.038 1.00 97.38 94 LEU A O 1
ATOM 715 N N . ASP A 1 95 ? -0.323 -0.920 -10.606 1.00 97.94 95 ASP A N 1
ATOM 716 C CA . ASP A 1 95 ? -1.100 -2.023 -11.197 1.00 97.94 95 ASP A CA 1
ATOM 717 C C . ASP A 1 95 ? -0.504 -3.393 -10.822 1.00 97.94 95 ASP A C 1
ATOM 719 O O . ASP A 1 95 ? 0.437 -3.870 -11.465 1.00 97.94 95 ASP A O 1
ATOM 723 N N . LEU A 1 96 ? -1.054 -4.009 -9.761 1.00 97.38 96 LEU A N 1
ATOM 724 C CA . LEU A 1 96 ? -0.618 -5.281 -9.149 1.00 97.38 96 LEU A CA 1
ATOM 725 C C . LEU A 1 96 ? -1.750 -6.330 -8.943 1.00 97.38 96 LEU A C 1
ATOM 727 O O . LEU A 1 96 ? -1.810 -6.988 -7.901 1.00 97.38 96 LEU A O 1
ATOM 731 N N . PRO A 1 97 ? -2.644 -6.587 -9.917 1.00 97.81 97 PRO A N 1
ATOM 732 C CA . PRO A 1 97 ? -3.882 -7.360 -9.736 1.00 97.81 97 PRO A CA 1
ATOM 733 C C . PRO A 1 97 ? -3.678 -8.846 -9.410 1.00 97.81 97 PRO A C 1
ATOM 735 O O . PRO A 1 97 ? -4.627 -9.551 -9.052 1.00 97.81 97 PRO A O 1
ATOM 738 N N . LYS A 1 98 ? -2.461 -9.367 -9.595 1.00 97.94 98 LYS A N 1
ATOM 739 C CA . LYS A 1 98 ? -2.104 -10.762 -9.307 1.00 97.94 98 LYS A CA 1
ATOM 740 C C . LYS A 1 98 ? -1.119 -10.916 -8.155 1.00 97.94 98 LYS A C 1
ATOM 742 O O . LYS A 1 98 ? -0.737 -12.053 -7.891 1.00 97.94 98 LYS A O 1
ATOM 747 N N . ALA A 1 99 ? -0.734 -9.825 -7.489 1.00 97.31 99 ALA A N 1
ATOM 748 C CA . ALA A 1 99 ? 0.166 -9.908 -6.351 1.00 97.31 99 ALA A CA 1
ATOM 749 C C . ALA A 1 99 ? -0.476 -10.784 -5.271 1.00 97.31 99 ALA A C 1
ATOM 751 O O . ALA A 1 99 ? -1.631 -10.590 -4.901 1.00 97.31 99 ALA A O 1
ATOM 752 N N . GLU A 1 100 ? 0.270 -11.787 -4.831 1.00 96.19 100 GLU A N 1
ATOM 753 C CA . GLU A 1 100 ? -0.157 -12.842 -3.914 1.00 96.19 100 GLU A CA 1
ATOM 754 C C . GLU A 1 100 ? 0.657 -12.739 -2.617 1.00 96.19 100 GLU A C 1
ATOM 756 O O . GLU A 1 100 ? 0.089 -12.686 -1.523 1.00 96.19 100 GLU A O 1
ATOM 761 N N . VAL A 1 101 ? 1.982 -12.627 -2.766 1.00 94.75 101 VAL A N 1
ATOM 762 C CA . VAL A 1 101 ? 2.954 -12.463 -1.681 1.00 94.75 101 VAL A CA 1
ATOM 763 C C . VAL A 1 101 ? 3.758 -11.190 -1.902 1.00 94.75 101 VAL A C 1
ATOM 765 O O . VAL A 1 101 ? 4.508 -11.069 -2.872 1.00 94.75 101 VAL A O 1
ATOM 768 N N . ILE A 1 102 ? 3.637 -10.254 -0.971 1.00 93.75 102 ILE A N 1
ATOM 769 C CA . ILE A 1 102 ? 4.430 -9.030 -0.916 1.00 93.75 102 ILE A CA 1
ATOM 770 C C . ILE A 1 102 ? 5.249 -9.106 0.366 1.00 93.75 102 ILE A C 1
ATOM 772 O O . ILE A 1 102 ? 4.804 -8.693 1.433 1.00 93.75 102 ILE A O 1
ATOM 776 N N . ASN A 1 103 ? 6.437 -9.699 0.276 1.00 90.00 103 ASN A N 1
ATOM 777 C CA . ASN A 1 103 ? 7.330 -9.932 1.412 1.00 90.00 103 ASN A CA 1
ATOM 778 C C . ASN A 1 103 ? 8.147 -8.671 1.758 1.00 90.00 103 ASN A C 1
ATOM 780 O O . ASN A 1 103 ? 9.349 -8.716 1.990 1.00 90.00 103 ASN A O 1
ATOM 784 N N . THR A 1 104 ? 7.475 -7.527 1.708 1.00 89.19 104 THR A N 1
ATOM 785 C CA . THR A 1 104 ? 8.009 -6.189 1.926 1.00 89.19 104 THR A CA 1
ATOM 786 C C . THR A 1 104 ? 6.903 -5.260 2.391 1.00 89.19 104 THR A C 1
ATOM 788 O O . THR A 1 104 ? 5.715 -5.554 2.214 1.00 89.19 104 THR A O 1
ATOM 791 N N . ASN A 1 105 ? 7.296 -4.117 2.938 1.00 90.75 105 ASN A N 1
ATOM 792 C CA . ASN A 1 105 ?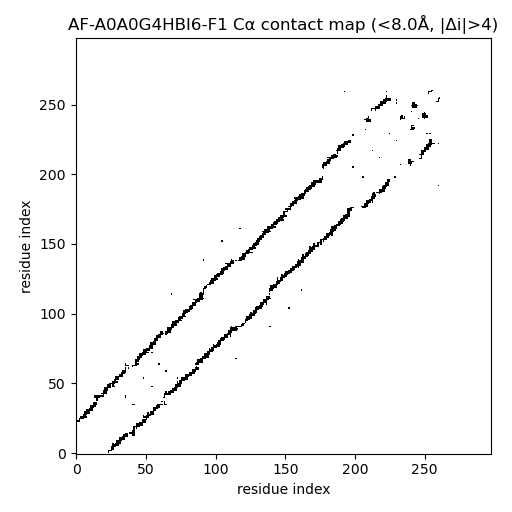 6.400 -2.984 3.022 1.00 90.75 105 ASN A CA 1
ATOM 793 C C . ASN A 1 105 ? 6.122 -2.427 1.621 1.00 90.75 105 ASN A C 1
ATOM 795 O O . ASN A 1 105 ? 6.979 -2.490 0.732 1.00 90.75 105 ASN A O 1
ATOM 799 N N . ILE A 1 106 ? 4.907 -1.921 1.432 1.00 94.75 106 ILE A N 1
ATOM 800 C CA . ILE A 1 106 ? 4.559 -1.035 0.326 1.00 94.75 106 ILE A CA 1
ATOM 801 C C . ILE A 1 106 ? 4.706 0.386 0.851 1.00 94.75 106 ILE A C 1
ATOM 803 O O . ILE A 1 106 ? 3.829 0.860 1.578 1.00 94.75 106 ILE A O 1
ATOM 807 N N . ASP A 1 107 ? 5.799 1.039 0.468 1.00 96.81 107 ASP A N 1
ATOM 808 C CA . ASP A 1 107 ? 6.121 2.389 0.916 1.00 96.81 107 ASP A CA 1
ATOM 809 C C . ASP A 1 107 ? 5.847 3.392 -0.211 1.00 96.81 107 ASP A C 1
ATOM 811 O O . ASP A 1 107 ? 6.448 3.313 -1.286 1.00 96.81 107 ASP A O 1
ATOM 815 N N . ILE A 1 108 ? 4.948 4.348 0.026 1.00 97.56 108 ILE A N 1
ATOM 816 C CA . ILE A 1 108 ? 4.704 5.497 -0.859 1.00 97.56 108 ILE A CA 1
ATOM 817 C C . ILE A 1 108 ? 4.758 6.756 0.006 1.00 97.56 108 ILE A C 1
ATOM 819 O O . ILE A 1 108 ? 3.860 7.013 0.805 1.00 97.56 108 ILE A O 1
ATOM 823 N N . ILE A 1 109 ? 5.853 7.504 -0.106 1.00 97.94 109 ILE A N 1
ATOM 824 C CA . ILE A 1 109 ? 6.211 8.579 0.830 1.00 97.94 109 ILE A CA 1
ATOM 825 C C . ILE A 1 109 ? 6.522 9.853 0.041 1.00 97.94 109 ILE A C 1
ATOM 827 O O . ILE A 1 109 ? 7.261 9.787 -0.940 1.00 97.94 109 ILE A O 1
ATOM 831 N N . ASP A 1 110 ? 5.994 11.011 0.451 1.00 97.62 110 ASP A N 1
ATOM 832 C CA . ASP A 1 110 ? 6.267 12.304 -0.213 1.00 97.62 110 ASP A CA 1
ATOM 833 C C . ASP A 1 110 ? 6.035 12.220 -1.733 1.00 97.62 110 ASP A C 1
ATOM 835 O O . ASP A 1 110 ? 6.948 12.416 -2.536 1.00 97.62 110 ASP A O 1
ATOM 839 N N . SER A 1 111 ? 4.868 11.723 -2.137 1.00 97.56 111 SER A N 1
ATOM 840 C CA . SER A 1 111 ? 4.593 11.362 -3.530 1.00 97.56 111 SER A CA 1
ATOM 841 C C . SER A 1 111 ? 3.165 11.725 -3.918 1.00 97.56 111 SER A C 1
ATOM 843 O O . SER A 1 111 ? 2.328 12.016 -3.076 1.00 97.56 111 SER A O 1
ATOM 845 N N . THR A 1 112 ? 2.818 11.617 -5.199 1.00 98.06 112 THR A N 1
ATOM 846 C CA . THR A 1 112 ? 1.441 11.752 -5.714 1.00 98.06 112 THR A CA 1
ATOM 847 C C . THR A 1 112 ? 0.814 13.161 -5.663 1.00 98.06 112 THR A C 1
ATOM 849 O O . THR A 1 112 ? -0.359 13.313 -6.011 1.00 98.06 112 THR A O 1
ATOM 852 N N . GLU A 1 113 ? 1.542 14.213 -5.272 1.00 97.19 113 GLU A N 1
ATOM 853 C CA . GLU A 1 113 ? 1.014 15.584 -5.135 1.00 97.19 113 GLU A CA 1
ATOM 854 C C . GLU A 1 113 ? 0.491 16.191 -6.442 1.00 97.19 113 GLU A C 1
ATOM 856 O O . GLU A 1 113 ? -0.414 17.026 -6.420 1.00 97.19 113 GLU A O 1
ATOM 861 N N . THR A 1 114 ? 1.057 15.786 -7.577 1.00 96.94 114 THR A N 1
ATOM 862 C CA . THR A 1 114 ? 0.695 16.264 -8.918 1.00 96.94 114 THR A CA 1
ATOM 863 C C . THR A 1 114 ? 0.076 15.171 -9.786 1.00 96.94 114 THR A C 1
ATOM 865 O O . THR A 1 114 ? -0.009 15.348 -11.002 1.00 96.94 114 THR A O 1
ATOM 868 N N . ALA A 1 115 ? -0.331 14.042 -9.200 1.00 96.12 115 ALA A N 1
ATOM 869 C CA . ALA A 1 115 ? -1.001 12.979 -9.939 1.00 96.12 115 ALA A CA 1
ATOM 870 C C . ALA A 1 115 ? -2.288 13.515 -10.606 1.00 96.12 115 ALA A C 1
ATOM 872 O O . ALA A 1 115 ? -3.006 14.325 -10.012 1.00 96.12 115 ALA A O 1
ATOM 873 N N . PRO A 1 116 ? -2.613 13.084 -11.839 1.00 92.19 116 PRO A N 1
ATOM 874 C CA . PRO A 1 116 ? -3.724 13.653 -12.606 1.00 92.19 116 PRO A CA 1
ATOM 875 C C . PRO A 1 116 ? -5.106 13.322 -12.026 1.00 92.19 116 PRO A C 1
ATOM 877 O O . PRO A 1 116 ? -6.078 14.028 -12.300 1.00 92.19 116 PRO A O 1
ATOM 880 N N . ALA A 1 117 ? -5.210 12.243 -11.252 1.00 96.12 117 ALA A N 1
ATOM 881 C CA . ALA A 1 117 ? -6.437 11.789 -10.622 1.00 96.12 117 ALA A CA 1
ATOM 882 C C . ALA A 1 117 ? -6.130 11.068 -9.305 1.00 96.12 117 ALA A C 1
ATOM 884 O O . ALA A 1 117 ? -5.012 10.607 -9.077 1.00 96.12 117 ALA A O 1
ATOM 885 N N . LEU A 1 118 ? -7.160 10.948 -8.466 1.00 98.00 118 LEU A N 1
ATOM 886 C CA . LEU A 1 118 ? -7.128 10.027 -7.338 1.00 98.00 118 LEU A CA 1
ATOM 887 C C . LEU A 1 118 ? -7.050 8.583 -7.842 1.00 98.00 118 LEU A C 1
ATOM 889 O O . LEU A 1 118 ? -7.625 8.263 -8.886 1.00 98.00 118 LEU A O 1
ATOM 893 N N . PHE A 1 119 ? -6.381 7.718 -7.087 1.00 98.25 119 PHE A N 1
ATOM 894 C CA . PHE A 1 119 ? -6.257 6.305 -7.430 1.00 98.25 119 PHE A CA 1
ATOM 895 C C . PHE A 1 119 ? -6.297 5.399 -6.202 1.00 98.25 119 PHE A C 1
ATOM 897 O O . PHE A 1 119 ? -6.052 5.821 -5.070 1.00 98.25 119 PHE A O 1
ATOM 904 N N . ASP A 1 120 ? -6.577 4.125 -6.461 1.00 98.38 120 ASP A N 1
ATOM 905 C CA . ASP A 1 120 ? -6.649 3.082 -5.448 1.00 98.38 120 ASP A CA 1
ATOM 906 C C . ASP A 1 120 ? -5.407 2.191 -5.495 1.00 98.38 120 ASP A C 1
ATOM 908 O O . ASP A 1 120 ? -4.896 1.853 -6.566 1.00 98.38 120 ASP A O 1
ATOM 912 N N . ILE A 1 121 ? -4.951 1.760 -4.322 1.00 98.00 121 ILE A N 1
ATOM 913 C CA . ILE A 1 121 ? -4.015 0.647 -4.174 1.00 98.00 121 ILE A CA 1
ATOM 914 C C . ILE A 1 121 ? -4.864 -0.619 -4.040 1.00 98.00 121 ILE A C 1
ATOM 916 O O . ILE A 1 121 ? -5.279 -0.980 -2.937 1.00 98.00 121 ILE A O 1
ATOM 920 N N . ASP A 1 122 ? -5.158 -1.265 -5.169 1.00 97.88 122 ASP A N 1
ATOM 921 C CA . ASP A 1 122 ? -5.964 -2.490 -5.220 1.00 97.88 122 ASP A CA 1
ATOM 922 C C . ASP A 1 122 ? -5.089 -3.742 -5.378 1.00 97.88 122 ASP A C 1
ATOM 924 O O . ASP A 1 122 ? -4.402 -3.947 -6.382 1.00 97.88 122 ASP A O 1
ATOM 928 N N . LEU A 1 123 ? -5.131 -4.597 -4.359 1.00 97.25 123 LEU A N 1
ATOM 929 C CA . LEU A 1 123 ? -4.375 -5.837 -4.236 1.00 97.25 123 LEU A CA 1
ATOM 930 C C . LEU A 1 123 ? -5.347 -6.997 -3.962 1.00 97.25 123 LEU A C 1
ATOM 932 O O . LEU A 1 123 ? -5.344 -7.598 -2.880 1.00 97.25 123 LEU A O 1
ATOM 936 N N . PRO A 1 124 ? -6.196 -7.360 -4.941 1.00 97.06 124 PRO A N 1
ATOM 937 C CA . PRO A 1 124 ? -7.357 -8.224 -4.722 1.00 97.06 124 PRO A CA 1
ATOM 938 C C . PRO A 1 124 ? -6.990 -9.676 -4.390 1.00 97.06 124 PRO A C 1
ATOM 940 O O . PRO A 1 124 ? -7.843 -10.441 -3.935 1.00 97.06 124 PRO A O 1
ATOM 943 N N . LYS A 1 125 ? -5.736 -10.072 -4.639 1.00 96.94 125 LYS A N 1
ATOM 944 C CA . LYS A 1 125 ? -5.208 -11.423 -4.407 1.00 96.94 125 LYS A CA 1
ATOM 945 C C . LYS A 1 125 ? -4.113 -11.490 -3.346 1.00 96.94 125 LYS A C 1
ATOM 947 O O . LYS A 1 125 ? -3.671 -12.596 -3.032 1.00 96.94 125 LYS A O 1
ATOM 952 N N . ALA A 1 126 ? -3.696 -10.353 -2.791 1.00 95.12 126 ALA A N 1
ATOM 953 C CA . ALA A 1 126 ? -2.591 -10.325 -1.849 1.00 95.12 126 ALA A CA 1
ATOM 954 C C . ALA A 1 126 ? -3.044 -10.943 -0.528 1.00 95.12 126 ALA A C 1
ATOM 956 O O . ALA A 1 126 ? -3.924 -10.407 0.146 1.00 95.12 126 ALA A O 1
ATOM 957 N N . TYR A 1 127 ? -2.478 -12.099 -0.187 1.00 93.25 127 TYR A N 1
ATOM 958 C CA . TYR A 1 127 ? -2.808 -12.829 1.036 1.00 93.25 127 TYR A CA 1
ATOM 959 C C . TYR A 1 127 ? -1.723 -12.670 2.111 1.00 93.25 127 TYR A C 1
ATOM 961 O O . TYR A 1 127 ? -2.040 -12.761 3.298 1.00 93.25 127 TYR A O 1
ATOM 969 N N . VAL A 1 128 ? -0.478 -12.385 1.711 1.00 91.69 128 VAL A N 1
ATOM 970 C CA . VAL A 1 128 ? 0.625 -11.960 2.589 1.00 91.69 128 VAL A CA 1
ATOM 971 C C . VAL A 1 128 ? 1.134 -10.610 2.097 1.00 91.69 128 VAL A C 1
ATOM 973 O O . VAL A 1 128 ? 1.557 -10.503 0.946 1.00 91.69 128 VAL A O 1
ATOM 976 N N . VAL A 1 129 ? 1.119 -9.600 2.963 1.00 89.94 129 VAL A N 1
ATOM 977 C CA . VAL A 1 129 ? 1.714 -8.279 2.703 1.00 89.94 129 VAL A CA 1
ATOM 978 C C . VAL A 1 129 ? 2.473 -7.865 3.945 1.00 89.94 129 VAL A C 1
ATOM 980 O O . VAL A 1 129 ? 1.853 -7.760 4.985 1.00 89.94 129 VAL A O 1
ATOM 983 N N . PHE A 1 130 ? 3.782 -7.649 3.888 1.00 88.62 130 PHE A N 1
ATOM 984 C CA . PHE A 1 130 ? 4.553 -7.430 5.113 1.00 88.62 130 PHE A CA 1
ATOM 985 C C . PHE A 1 130 ? 4.124 -6.147 5.826 1.00 88.62 130 PHE A C 1
ATOM 987 O O . PHE A 1 130 ? 3.825 -6.210 7.005 1.00 88.62 130 PHE A O 1
ATOM 994 N N . GLY A 1 131 ? 3.961 -5.031 5.117 1.00 89.50 131 GLY A N 1
ATOM 995 C CA . GLY A 1 131 ? 3.497 -3.772 5.706 1.00 89.50 131 GLY A CA 1
ATOM 996 C C . GLY A 1 131 ? 2.968 -2.796 4.664 1.00 89.50 131 GLY A C 1
ATOM 997 O O . GLY A 1 131 ? 3.099 -3.017 3.458 1.00 89.50 131 GLY A O 1
ATOM 998 N N . VAL A 1 132 ? 2.356 -1.709 5.127 1.00 93.81 132 VAL A N 1
ATOM 999 C CA . VAL A 1 132 ? 1.896 -0.610 4.266 1.00 93.81 132 VAL A CA 1
ATOM 1000 C C . VAL A 1 132 ? 2.201 0.709 4.955 1.00 93.81 132 VAL A C 1
ATOM 1002 O O . VAL A 1 132 ? 1.664 0.975 6.032 1.00 93.81 132 VAL A O 1
ATOM 1005 N N . GLN A 1 133 ? 3.023 1.533 4.314 1.00 96.44 133 GLN A N 1
ATOM 1006 C CA . GLN A 1 133 ? 3.406 2.856 4.789 1.00 96.44 133 GLN A CA 1
ATOM 1007 C C . GLN A 1 133 ? 3.121 3.886 3.699 1.00 96.44 133 GLN A C 1
ATOM 1009 O O . GLN A 1 133 ? 3.822 3.967 2.693 1.00 96.44 133 GLN A O 1
ATOM 1014 N N . ILE A 1 134 ? 2.069 4.675 3.896 1.00 97.75 134 ILE A N 1
ATOM 1015 C CA . ILE A 1 134 ? 1.667 5.732 2.971 1.00 97.75 134 ILE A CA 1
ATOM 1016 C C . ILE A 1 134 ? 1.725 7.057 3.719 1.00 97.75 134 ILE A C 1
ATOM 1018 O O . ILE A 1 134 ? 0.965 7.288 4.664 1.00 97.75 134 ILE A O 1
ATOM 1022 N N . GLU A 1 135 ? 2.633 7.931 3.307 1.00 98.44 135 GLU A N 1
ATOM 1023 C CA . GLU A 1 135 ? 2.856 9.212 3.968 1.00 98.44 135 GLU A CA 1
ATOM 1024 C C . GLU A 1 135 ? 2.859 10.363 2.978 1.00 98.44 135 GLU A C 1
ATOM 1026 O O . GLU A 1 135 ? 3.482 10.270 1.916 1.00 98.44 135 GLU A O 1
ATOM 1031 N N . ARG A 1 136 ? 2.201 11.468 3.352 1.00 98.38 136 ARG A N 1
ATOM 1032 C CA . ARG A 1 136 ? 2.181 12.720 2.578 1.00 98.38 136 ARG A CA 1
ATOM 1033 C C . ARG A 1 136 ? 1.889 12.456 1.098 1.00 98.38 136 ARG A C 1
ATOM 1035 O O . ARG A 1 136 ? 2.510 13.039 0.219 1.00 98.38 136 ARG A O 1
ATOM 1042 N N . SER A 1 137 ? 0.955 11.538 0.839 1.00 98.38 137 SER A N 1
ATOM 1043 C CA . SER A 1 137 ? 0.627 11.055 -0.500 1.00 98.38 137 SER A CA 1
ATOM 1044 C C . SER A 1 137 ? -0.836 11.340 -0.832 1.00 98.38 137 SER A C 1
ATOM 1046 O O . SER A 1 137 ? -1.704 10.477 -0.677 1.00 98.38 137 SER A O 1
ATOM 1048 N N . PRO A 1 138 ? -1.158 12.588 -1.225 1.00 97.88 138 PRO A N 1
ATOM 1049 C CA . PRO A 1 138 ? -2.528 13.070 -1.227 1.00 97.88 138 PRO A CA 1
ATOM 1050 C C . PRO A 1 138 ? -3.424 12.413 -2.273 1.00 97.88 138 PRO A C 1
ATOM 1052 O O . PRO A 1 138 ? -4.631 12.499 -2.089 1.00 97.88 138 PRO A O 1
ATOM 1055 N N . SER A 1 139 ? -2.918 11.781 -3.335 1.00 98.31 139 SER A N 1
ATOM 1056 C CA . SER A 1 139 ? -3.787 11.234 -4.395 1.00 98.31 139 SER A CA 1
ATOM 1057 C C . SER A 1 139 ? -4.207 9.777 -4.185 1.00 98.31 139 SER A C 1
ATOM 1059 O O . SER A 1 139 ? -5.036 9.272 -4.939 1.00 98.31 139 SER A O 1
ATOM 1061 N N . VAL A 1 140 ? -3.705 9.106 -3.144 1.00 98.50 140 VAL A N 1
ATOM 1062 C CA . VAL A 1 140 ? -4.196 7.775 -2.755 1.00 98.50 140 VAL A CA 1
ATOM 1063 C C . VAL A 1 140 ? -5.582 7.918 -2.120 1.00 98.50 140 VAL A C 1
ATOM 1065 O O . VAL A 1 140 ? -5.748 8.682 -1.168 1.00 98.50 140 VAL A O 1
ATOM 1068 N N . GLN A 1 141 ? -6.576 7.188 -2.632 1.00 98.38 141 GLN A N 1
ATOM 1069 C CA . GLN A 1 141 ? -7.959 7.237 -2.144 1.00 98.38 141 GLN A CA 1
ATOM 1070 C C . GLN A 1 141 ? -8.342 5.998 -1.336 1.00 98.38 141 GLN A C 1
ATOM 1072 O O . GLN A 1 141 ? -8.804 6.127 -0.204 1.00 98.38 141 GLN A O 1
ATOM 1077 N N . ASN A 1 142 ? -8.151 4.795 -1.874 1.00 98.56 142 ASN A N 1
ATOM 1078 C CA . ASN A 1 142 ? -8.481 3.562 -1.160 1.00 98.56 142 ASN A CA 1
ATOM 1079 C C . ASN A 1 142 ? -7.310 2.581 -1.149 1.00 98.56 142 ASN A C 1
ATOM 1081 O O . ASN A 1 142 ? -6.516 2.518 -2.085 1.00 98.56 142 ASN A O 1
ATOM 1085 N N . ILE A 1 143 ? -7.232 1.783 -0.086 1.00 98.19 143 ILE A N 1
ATOM 1086 C CA . ILE A 1 143 ? -6.267 0.691 0.057 1.00 98.19 143 ILE A CA 1
ATOM 1087 C C . ILE A 1 143 ? -7.053 -0.608 0.235 1.00 98.19 143 ILE A C 1
ATOM 1089 O O . ILE A 1 143 ? -7.646 -0.861 1.288 1.00 98.19 143 ILE A O 1
ATOM 1093 N N . LEU A 1 144 ? -7.085 -1.433 -0.808 1.00 97.81 144 LEU A N 1
ATOM 1094 C CA . LEU A 1 144 ? -7.968 -2.590 -0.909 1.00 97.81 144 LEU A CA 1
ATOM 1095 C C . LEU A 1 144 ? -7.154 -3.885 -0.933 1.00 97.81 144 LEU A C 1
ATOM 1097 O O . LEU A 1 144 ? -6.449 -4.192 -1.887 1.00 97.81 144 LEU A O 1
ATOM 1101 N N . MET A 1 145 ? -7.280 -4.672 0.131 1.00 96.38 145 MET A N 1
ATOM 1102 C CA . MET A 1 145 ? -6.630 -5.971 0.312 1.00 96.38 145 MET A CA 1
ATOM 1103 C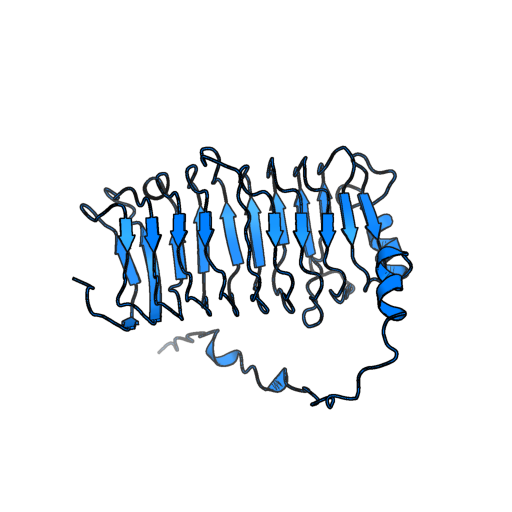 C . MET A 1 145 ? -7.645 -6.982 0.881 1.00 96.38 145 MET A C 1
ATOM 1105 O O . MET A 1 145 ? -7.490 -7.501 1.991 1.00 96.38 145 MET A O 1
ATOM 1109 N N . PRO A 1 146 ? -8.733 -7.279 0.145 1.00 94.62 146 PRO A N 1
ATOM 1110 C CA . PRO A 1 146 ? -9.891 -8.009 0.669 1.00 94.62 146 PRO A CA 1
ATOM 1111 C C . PRO A 1 146 ? -9.581 -9.444 1.121 1.00 94.62 146 PRO A C 1
ATOM 1113 O O . PRO A 1 146 ? -10.351 -10.028 1.890 1.00 94.62 146 PRO A O 1
ATOM 1116 N N . VAL A 1 147 ? -8.480 -10.025 0.636 1.00 93.25 147 VAL A N 1
ATOM 1117 C CA . VAL A 1 147 ? -8.044 -11.386 0.970 1.00 93.25 147 VAL A CA 1
ATOM 1118 C C . VAL A 1 147 ? -6.765 -11.444 1.803 1.00 93.25 147 VAL A C 1
ATOM 1120 O O . VAL A 1 147 ? -6.307 -12.553 2.082 1.00 93.25 147 VAL A O 1
ATOM 1123 N N . ALA A 1 148 ? -6.230 -10.296 2.238 1.00 90.50 148 ALA A N 1
ATOM 1124 C CA . ALA A 1 148 ? -5.063 -10.259 3.112 1.00 90.50 148 ALA A CA 1
ATOM 1125 C C . ALA A 1 148 ? -5.341 -11.040 4.392 1.00 90.50 148 ALA A C 1
ATOM 1127 O O . ALA A 1 148 ? -6.343 -10.823 5.080 1.00 90.50 148 ALA A O 1
ATOM 1128 N N . ASN A 1 149 ? -4.451 -11.986 4.658 1.00 87.56 149 ASN A N 1
ATOM 1129 C CA . ASN A 1 149 ? -4.569 -12.959 5.727 1.00 87.56 149 ASN A CA 1
ATOM 1130 C C . ASN A 1 149 ? -3.463 -12.774 6.772 1.00 87.56 149 ASN A C 1
ATOM 1132 O O . ASN A 1 149 ? -3.692 -13.005 7.959 1.00 87.56 149 ASN A O 1
ATOM 1136 N N . ALA A 1 150 ? -2.294 -12.302 6.329 1.00 82.81 150 ALA A N 1
ATOM 1137 C CA . ALA A 1 150 ? -1.174 -11.934 7.177 1.00 82.81 150 ALA A CA 1
ATOM 1138 C C . ALA A 1 150 ? -0.563 -10.594 6.744 1.00 82.81 150 ALA A C 1
ATOM 1140 O O . ALA A 1 150 ? -0.310 -10.374 5.556 1.00 82.81 150 ALA A O 1
ATOM 1141 N N . ILE A 1 151 ? -0.320 -9.738 7.738 1.00 77.38 151 ILE A N 1
ATOM 1142 C CA . ILE A 1 151 ? 0.465 -8.505 7.648 1.00 77.38 151 ILE A CA 1
ATOM 1143 C C . ILE A 1 151 ? 1.342 -8.436 8.882 1.00 77.38 151 ILE A C 1
ATOM 1145 O O . ILE A 1 151 ? 0.815 -8.480 9.994 1.00 77.38 151 ILE A O 1
ATOM 1149 N N . ASP A 1 152 ? 2.649 -8.406 8.649 1.00 68.88 152 ASP A N 1
ATOM 1150 C CA . ASP A 1 152 ? 3.679 -8.621 9.664 1.00 68.88 152 ASP A CA 1
ATOM 1151 C C . ASP A 1 152 ? 4.005 -7.328 10.436 1.00 68.88 152 ASP A C 1
ATOM 1153 O O . ASP A 1 152 ? 4.079 -7.303 11.662 1.00 68.88 152 ASP A O 1
ATOM 1157 N N . VAL A 1 153 ? 4.080 -6.222 9.703 1.00 73.62 153 VAL A N 1
ATOM 1158 C CA . VAL A 1 153 ? 4.515 -4.893 10.130 1.00 73.62 153 VAL A CA 1
ATOM 1159 C C . VAL A 1 153 ? 3.331 -3.935 10.238 1.00 73.62 153 VAL A C 1
ATOM 1161 O O . VAL A 1 153 ? 2.222 -4.175 9.751 1.00 73.62 153 VAL A O 1
ATOM 1164 N N . ASP A 1 154 ? 3.582 -2.834 10.930 1.00 82.06 154 ASP A N 1
ATOM 1165 C CA . ASP A 1 154 ? 2.650 -1.749 11.176 1.00 82.06 154 ASP A CA 1
ATOM 1166 C C . ASP A 1 154 ? 2.066 -1.179 9.881 1.00 82.06 154 ASP A C 1
ATOM 1168 O O . ASP A 1 154 ? 2.732 -1.031 8.854 1.00 82.06 154 ASP A O 1
ATOM 1172 N N . MET A 1 155 ? 0.788 -0.819 9.959 1.00 91.31 155 MET A N 1
ATOM 1173 C CA . MET A 1 155 ? 0.164 0.052 8.973 1.00 91.31 155 MET A CA 1
ATOM 1174 C C . MET A 1 155 ? 0.404 1.499 9.393 1.00 91.31 155 MET A C 1
ATOM 1176 O O . MET A 1 155 ? -0.019 1.894 10.479 1.00 91.31 155 MET A O 1
ATOM 1180 N N . ILE A 1 156 ? 1.035 2.289 8.532 1.00 95.19 156 ILE A N 1
ATOM 1181 C CA . ILE A 1 156 ? 1.349 3.695 8.790 1.00 95.19 156 ILE A CA 1
ATOM 1182 C C . ILE A 1 156 ? 0.680 4.541 7.711 1.00 95.19 156 ILE A C 1
ATOM 1184 O O . ILE A 1 156 ? 1.030 4.445 6.539 1.00 95.19 156 ILE A O 1
ATOM 1188 N N . LEU A 1 157 ? -0.284 5.371 8.105 1.00 97.38 157 LEU A N 1
ATOM 1189 C CA . LEU A 1 157 ? -0.958 6.339 7.243 1.00 97.38 157 LEU A CA 1
ATOM 1190 C C . LEU A 1 157 ? -0.839 7.725 7.876 1.00 97.38 157 LEU A C 1
ATOM 1192 O O . LEU A 1 157 ? -1.517 8.009 8.868 1.00 97.38 157 LEU A O 1
ATOM 1196 N N . ILE A 1 158 ? 0.018 8.583 7.321 1.00 97.75 158 ILE A N 1
ATOM 1197 C CA . ILE A 1 158 ? 0.311 9.910 7.884 1.00 97.75 158 ILE A CA 1
ATOM 1198 C C . ILE A 1 158 ? 0.129 11.003 6.828 1.00 97.75 158 ILE A C 1
ATOM 1200 O O . ILE A 1 158 ? 0.695 10.924 5.742 1.00 97.75 158 ILE A O 1
ATOM 1204 N N . ASP A 1 159 ? -0.620 12.052 7.168 1.00 98.25 159 ASP A N 1
ATOM 1205 C CA . ASP A 1 159 ? -0.773 13.272 6.361 1.00 98.25 159 ASP A CA 1
ATOM 1206 C C . ASP A 1 159 ? -1.290 13.017 4.924 1.00 98.25 159 ASP A C 1
ATOM 1208 O O . ASP A 1 159 ? -0.908 13.713 3.979 1.00 98.25 159 ASP A O 1
ATOM 1212 N N . ASN A 1 160 ? -2.173 12.030 4.720 1.00 98.38 160 ASN A N 1
ATOM 1213 C CA . ASN A 1 160 ? -2.756 11.766 3.400 1.00 98.38 160 ASN A CA 1
ATOM 1214 C C . ASN A 1 160 ? -4.099 12.480 3.231 1.00 98.38 160 ASN A C 1
ATOM 1216 O O . ASN A 1 160 ? -5.084 12.169 3.901 1.00 98.38 160 ASN A O 1
ATOM 1220 N N . ALA A 1 161 ? -4.165 13.418 2.284 1.00 97.88 161 ALA A N 1
ATOM 1221 C CA . ALA A 1 161 ? -5.326 14.290 2.119 1.00 97.88 161 ALA A CA 1
ATOM 1222 C C . ALA A 1 161 ? -6.608 13.573 1.653 1.00 97.88 161 ALA A C 1
ATOM 1224 O O . ALA A 1 161 ? -7.702 14.017 2.011 1.00 97.88 161 ALA A O 1
ATOM 1225 N N . ASN A 1 162 ? -6.498 12.507 0.845 1.00 98.38 162 ASN A N 1
ATOM 1226 C CA . ASN A 1 162 ? -7.662 11.863 0.223 1.00 98.38 162 ASN A CA 1
ATOM 1227 C C . ASN A 1 162 ? -7.875 10.385 0.564 1.00 98.38 162 ASN A C 1
ATOM 1229 O O . ASN A 1 162 ? -8.849 9.824 0.068 1.00 98.38 162 ASN A O 1
ATOM 1233 N N . VAL A 1 163 ? -7.057 9.772 1.427 1.00 98.50 163 VAL A N 1
ATOM 1234 C CA . VAL A 1 163 ? -7.292 8.376 1.827 1.00 98.50 163 VAL A CA 1
ATOM 1235 C C . VAL A 1 163 ? -8.614 8.296 2.586 1.00 98.50 163 VAL A C 1
ATOM 1237 O O . VAL A 1 163 ? -8.784 8.948 3.613 1.00 98.50 163 VAL A O 1
ATOM 1240 N N . GLU A 1 164 ? -9.545 7.496 2.078 1.00 98.38 164 GLU A N 1
ATOM 1241 C CA . GLU A 1 164 ? -10.886 7.307 2.624 1.00 98.38 164 GLU A CA 1
ATOM 1242 C C . GLU A 1 164 ? -11.043 5.973 3.340 1.00 98.38 164 GLU A C 1
ATOM 1244 O O . GLU A 1 164 ? -11.639 5.915 4.421 1.00 98.38 164 GLU A O 1
ATOM 1249 N N . THR A 1 165 ? -10.563 4.891 2.723 1.00 98.12 165 THR A N 1
ATOM 1250 C CA . THR A 1 165 ? -10.829 3.539 3.215 1.00 98.12 165 THR A CA 1
ATOM 1251 C C . THR A 1 165 ? -9.620 2.621 3.140 1.00 98.12 165 THR A C 1
ATOM 1253 O O . THR A 1 165 ? -8.816 2.678 2.208 1.00 98.12 165 THR A O 1
ATOM 1256 N N . VAL A 1 166 ? -9.534 1.728 4.125 1.00 97.19 166 VAL A N 1
ATOM 1257 C CA . VAL A 1 166 ? -8.592 0.609 4.156 1.00 97.19 166 VAL A CA 1
ATOM 1258 C C . VAL A 1 166 ? -9.360 -0.675 4.432 1.00 97.19 166 VAL A C 1
ATOM 1260 O O . VAL A 1 166 ? -10.032 -0.783 5.459 1.00 97.19 166 VAL A O 1
ATOM 1263 N N . ILE A 1 167 ? -9.273 -1.655 3.533 1.00 96.62 167 ILE A N 1
ATOM 1264 C CA . ILE A 1 167 ? -10.074 -2.885 3.588 1.00 96.62 167 ILE A CA 1
ATOM 1265 C C . ILE A 1 167 ? -9.164 -4.115 3.645 1.00 96.62 167 ILE A C 1
ATOM 1267 O O . ILE A 1 167 ? -8.589 -4.517 2.637 1.00 96.62 167 ILE A O 1
ATOM 1271 N N . GLN A 1 168 ? -9.074 -4.739 4.822 1.00 93.06 168 GLN A N 1
ATOM 1272 C CA . GLN A 1 168 ? -8.287 -5.944 5.128 1.00 93.06 168 GLN A CA 1
ATOM 1273 C C . GLN A 1 168 ? -9.071 -6.918 6.041 1.00 93.06 168 GLN A C 1
ATOM 1275 O O . GLN A 1 168 ? -8.628 -7.292 7.131 1.00 93.06 168 GLN A O 1
ATOM 1280 N N . PRO A 1 169 ? -10.274 -7.364 5.644 1.00 87.31 169 PRO A N 1
ATOM 1281 C CA . PRO A 1 169 ? -11.207 -8.010 6.558 1.00 87.31 169 PRO A CA 1
ATOM 1282 C C . PRO A 1 169 ? -10.797 -9.424 6.988 1.00 87.31 169 PRO A C 1
ATOM 1284 O O . PRO A 1 169 ? -11.400 -9.925 7.932 1.00 87.31 169 PRO A O 1
ATOM 1287 N N . ARG A 1 170 ? -9.843 -10.091 6.315 1.00 87.12 170 ARG A N 1
ATOM 1288 C CA . ARG A 1 170 ? -9.521 -11.529 6.477 1.00 87.12 170 ARG A CA 1
ATOM 1289 C C . ARG A 1 170 ? -8.241 -11.838 7.263 1.00 87.12 170 ARG A C 1
ATOM 1291 O O . ARG A 1 170 ? -7.803 -12.978 7.244 1.00 87.12 170 ARG A O 1
ATOM 1298 N N . MET A 1 171 ? -7.696 -10.858 7.970 1.00 80.69 171 MET A N 1
ATOM 1299 C CA . MET A 1 171 ? -6.406 -10.856 8.674 1.00 80.69 171 MET A CA 1
ATOM 1300 C C . MET A 1 171 ? -6.198 -11.920 9.783 1.00 80.69 171 MET A C 1
ATOM 1302 O O . MET A 1 171 ? -5.779 -11.576 10.871 1.00 80.69 171 MET A O 1
ATOM 1306 N N . LYS A 1 172 ? -6.491 -13.207 9.591 1.00 80.12 172 LYS A N 1
ATOM 1307 C CA . LYS A 1 172 ? -6.632 -14.165 10.706 1.00 80.12 172 LYS A CA 1
ATOM 1308 C C . LYS A 1 172 ? -5.319 -14.796 11.204 1.00 80.12 172 LYS A C 1
ATOM 1310 O O . LYS A 1 172 ? -5.311 -15.341 12.304 1.00 80.12 172 LYS A O 1
ATOM 1315 N N . ASP A 1 173 ? -4.249 -14.756 10.406 1.00 77.50 173 ASP A N 1
ATOM 1316 C CA . ASP A 1 173 ? -3.045 -15.576 10.629 1.00 77.50 173 ASP A CA 1
ATOM 1317 C C . ASP A 1 173 ? -1.873 -14.800 11.255 1.00 77.50 173 ASP A C 1
ATOM 1319 O O . ASP A 1 173 ? -0.841 -15.401 11.552 1.00 77.50 173 ASP A O 1
ATOM 1323 N N . TYR A 1 174 ? -2.008 -13.486 11.480 1.00 69.19 174 TYR A N 1
ATOM 1324 C CA . TYR A 1 174 ? -0.934 -12.668 12.051 1.00 69.19 174 TYR A CA 1
ATOM 1325 C C . TYR A 1 174 ? -1.386 -11.788 13.217 1.00 69.19 174 TYR A C 1
ATOM 1327 O O . TYR A 1 174 ? -2.437 -11.151 13.165 1.00 69.19 174 TYR A O 1
ATOM 1335 N N . PHE A 1 175 ? -0.541 -11.717 14.246 1.00 64.44 175 PHE A N 1
ATOM 1336 C CA . PHE A 1 175 ? -0.744 -10.941 15.470 1.00 64.44 175 PHE A CA 1
ATOM 1337 C C . PHE A 1 175 ? -0.041 -9.581 15.384 1.00 64.44 175 PHE A C 1
ATOM 1339 O O . PHE A 1 175 ? 0.773 -9.242 16.235 1.00 64.44 175 PHE A O 1
ATOM 1346 N N . SER A 1 176 ? -0.315 -8.803 14.338 1.00 64.69 176 SER A N 1
ATOM 1347 C CA . SER A 1 176 ? 0.101 -7.396 14.326 1.00 64.69 176 SER A CA 1
ATOM 1348 C C . SER A 1 176 ? -0.844 -6.626 15.253 1.00 64.69 176 SER A C 1
ATOM 1350 O O . SER A 1 176 ? -2.053 -6.865 15.237 1.00 64.69 176 SER A O 1
ATOM 1352 N N . SER A 1 177 ? -0.322 -5.735 16.089 1.00 63.38 177 SER A N 1
ATOM 1353 C CA . SER A 1 177 ? -1.108 -4.983 17.085 1.00 63.38 177 SER A CA 1
ATOM 1354 C C . SER A 1 177 ? -0.938 -3.470 16.985 1.00 63.38 177 SER A C 1
ATOM 1356 O O . SER A 1 177 ? -1.545 -2.743 17.771 1.00 63.38 177 SER A O 1
ATOM 1358 N N . SER A 1 178 ? -0.169 -2.996 16.009 1.00 78.44 178 SER A N 1
ATOM 1359 C CA . SER A 1 178 ? 0.172 -1.587 15.836 1.00 78.44 178 SER A CA 1
ATOM 1360 C C . SER A 1 178 ? -0.287 -1.072 14.479 1.00 78.44 178 SER A C 1
ATOM 1362 O O . SER A 1 178 ? -0.252 -1.750 13.447 1.00 78.44 178 SER A O 1
ATOM 1364 N N . PHE A 1 179 ? -0.801 0.148 14.514 1.00 87.50 179 PHE A N 1
ATOM 1365 C CA . PHE A 1 179 ? -1.069 0.953 13.339 1.00 87.50 179 PHE A CA 1
ATOM 1366 C C . PHE A 1 179 ? -1.098 2.421 13.757 1.00 87.50 179 PHE A C 1
ATOM 1368 O O . PHE A 1 179 ? -1.617 2.765 14.824 1.00 87.50 179 PHE A O 1
ATOM 1375 N N . THR A 1 180 ? -0.564 3.273 12.893 1.00 92.69 180 THR A N 1
ATOM 1376 C CA . THR A 1 180 ? -0.510 4.721 13.072 1.00 92.69 180 THR A CA 1
ATOM 1377 C C . THR A 1 180 ? -1.370 5.366 12.001 1.00 92.69 180 THR A C 1
ATOM 1379 O O . THR A 1 180 ? -1.084 5.258 10.811 1.00 92.69 180 THR A O 1
ATOM 1382 N N . LEU A 1 181 ? -2.439 6.033 12.425 1.00 94.81 181 LEU A N 1
ATOM 1383 C CA . LEU A 1 181 ? -3.374 6.762 11.575 1.00 94.81 181 LEU A CA 1
ATOM 1384 C C . LEU A 1 181 ? -3.359 8.217 12.022 1.00 94.81 181 LEU A C 1
ATOM 1386 O O . LEU A 1 181 ? -3.959 8.563 13.043 1.00 94.81 181 LEU A O 1
ATOM 1390 N N . LYS A 1 182 ? -2.678 9.079 11.276 1.00 95.75 182 LYS A N 1
ATOM 1391 C CA . LYS A 1 182 ? -2.473 10.470 11.670 1.00 95.75 182 LYS A CA 1
ATOM 1392 C C . LYS A 1 182 ? -2.761 11.436 10.536 1.00 95.75 182 LYS A C 1
ATOM 1394 O O . LYS A 1 182 ? -2.247 11.270 9.436 1.00 95.75 182 LYS A O 1
ATOM 1399 N N . SER A 1 183 ? -3.545 12.472 10.816 1.00 96.62 183 SER A N 1
ATOM 1400 C CA . SER A 1 183 ? -3.777 13.582 9.884 1.00 96.62 183 SER A CA 1
ATOM 1401 C C . SER A 1 183 ? -4.349 13.151 8.521 1.00 96.62 183 SER A C 1
ATOM 1403 O O . SER A 1 183 ? -3.993 13.720 7.491 1.00 96.62 183 SER A O 1
ATOM 1405 N N . ASN A 1 184 ? -5.236 12.149 8.485 1.00 97.81 184 ASN A N 1
ATOM 1406 C CA . ASN A 1 184 ? -5.919 11.730 7.255 1.00 97.81 184 ASN A CA 1
ATOM 1407 C C . ASN A 1 184 ? -7.374 12.249 7.265 1.00 97.81 184 ASN A C 1
ATOM 1409 O O . ASN A 1 184 ? -8.270 11.554 7.754 1.00 97.81 184 ASN A O 1
ATOM 1413 N N . PRO A 1 185 ? -7.658 13.469 6.764 1.00 97.44 185 PRO A N 1
ATOM 1414 C CA . PRO A 1 185 ? -8.939 14.158 6.972 1.00 97.44 185 PRO A CA 1
ATOM 1415 C C . PRO A 1 185 ? -10.139 13.525 6.256 1.00 97.44 185 PRO A C 1
ATOM 1417 O O . PRO A 1 185 ? -11.271 13.934 6.505 1.00 97.44 185 PRO A O 1
ATOM 1420 N N . LYS A 1 186 ? -9.923 12.552 5.364 1.00 98.19 186 LYS A N 1
ATOM 1421 C CA . LYS A 1 186 ? -11.000 11.799 4.704 1.00 98.19 186 LYS A CA 1
ATOM 1422 C C . LYS A 1 186 ? -11.099 10.342 5.153 1.00 98.19 186 LYS A C 1
ATOM 1424 O O . LYS A 1 186 ? -12.039 9.665 4.741 1.00 98.19 186 LYS A O 1
ATOM 1429 N N . LEU A 1 187 ? -10.187 9.870 6.009 1.00 98.19 187 LEU A N 1
ATOM 1430 C CA . LEU A 1 187 ? -10.128 8.466 6.412 1.00 98.19 187 LEU A CA 1
ATOM 1431 C C . LEU A 1 187 ? -11.323 8.133 7.305 1.00 98.19 187 LEU A C 1
ATOM 1433 O O . LEU A 1 187 ? -11.339 8.463 8.490 1.00 98.19 187 LEU A O 1
ATOM 1437 N N . ARG A 1 188 ? -12.315 7.470 6.714 1.00 97.19 188 ARG A N 1
ATOM 1438 C CA . ARG A 1 188 ? -13.607 7.154 7.333 1.00 97.19 188 ARG A CA 1
ATOM 1439 C C . ARG A 1 188 ? -13.720 5.707 7.786 1.00 97.19 188 ARG A C 1
ATOM 1441 O O . ARG A 1 188 ? -14.510 5.434 8.681 1.00 97.19 188 ARG A O 1
ATOM 1448 N N . LEU A 1 189 ? -12.967 4.783 7.187 1.00 97.19 189 LEU A N 1
ATOM 1449 C CA . LEU A 1 189 ? -13.059 3.358 7.510 1.00 97.19 189 LEU A CA 1
ATOM 1450 C C . LEU A 1 189 ? -11.701 2.661 7.453 1.00 97.19 189 LEU A C 1
ATOM 1452 O O . LEU A 1 189 ? -11.028 2.678 6.424 1.00 97.19 189 LEU A O 1
ATOM 1456 N N . VAL A 1 190 ? -11.375 1.936 8.518 1.00 95.88 190 VAL A N 1
ATOM 1457 C CA . VAL A 1 190 ? -10.346 0.893 8.519 1.00 95.88 190 VAL A CA 1
ATOM 1458 C C . VAL A 1 190 ? -10.999 -0.420 8.948 1.00 95.88 190 VAL A C 1
ATOM 1460 O O . VAL A 1 190 ? -11.387 -0.592 10.105 1.00 95.88 190 VAL A O 1
ATOM 1463 N N . ASP A 1 191 ? -11.144 -1.350 8.005 1.00 94.44 191 ASP A N 1
ATOM 1464 C CA . ASP A 1 191 ? -11.704 -2.681 8.243 1.00 94.44 191 ASP A CA 1
ATOM 1465 C C . ASP A 1 191 ? -10.587 -3.719 8.368 1.00 94.44 191 ASP A C 1
ATOM 1467 O O . ASP A 1 191 ? -10.006 -4.146 7.370 1.00 94.44 191 ASP A O 1
ATOM 1471 N N . ARG A 1 192 ? -10.327 -4.165 9.600 1.00 91.25 192 ARG A N 1
ATOM 1472 C CA . ARG A 1 192 ? -9.444 -5.301 9.914 1.00 91.25 192 ARG A CA 1
ATOM 1473 C C . ARG A 1 192 ? -10.211 -6.350 10.721 1.00 91.25 192 ARG A C 1
ATOM 1475 O O . ARG A 1 192 ? -9.720 -6.895 11.707 1.00 91.25 192 ARG A O 1
ATOM 1482 N N . SER A 1 193 ? -11.449 -6.633 10.307 1.00 90.31 193 SER A N 1
ATOM 1483 C CA . SER A 1 193 ? -12.431 -7.405 11.083 1.00 90.31 193 SER A CA 1
ATOM 1484 C C . SER A 1 193 ? -11.927 -8.740 11.648 1.00 90.31 193 SER A C 1
ATOM 1486 O O . SER A 1 193 ? -12.291 -9.095 12.765 1.00 90.31 193 SER A O 1
ATOM 1488 N N . SER A 1 194 ? -11.148 -9.517 10.887 1.00 86.06 194 SER A N 1
ATOM 1489 C CA . SER A 1 194 ? -10.641 -10.830 11.332 1.00 86.06 194 SER A CA 1
ATOM 1490 C C . SER A 1 194 ? -9.263 -10.794 11.996 1.00 86.06 194 SER A C 1
ATOM 1492 O O . SER A 1 194 ? -8.759 -11.860 12.332 1.00 86.06 194 SER A O 1
ATOM 1494 N N . GLN A 1 195 ? -8.660 -9.620 12.201 1.00 82.56 195 GLN A N 1
ATOM 1495 C CA . GLN A 1 195 ? -7.321 -9.500 12.781 1.00 82.56 195 GLN A CA 1
ATOM 1496 C C . GLN A 1 195 ? -7.267 -9.985 14.229 1.00 82.56 195 GLN A C 1
ATOM 1498 O O . GLN A 1 195 ? -7.864 -9.331 15.072 1.00 82.56 195 GLN A O 1
ATOM 1503 N N . PRO A 1 196 ? -6.562 -11.064 14.599 1.00 76.69 196 PRO A N 1
ATOM 1504 C CA . PRO A 1 196 ? -6.446 -11.435 15.997 1.00 76.69 196 PRO A CA 1
ATOM 1505 C C . PRO A 1 196 ? -5.587 -10.393 16.717 1.00 76.69 196 PRO A C 1
ATOM 1507 O O . PRO A 1 196 ? -4.429 -10.170 16.377 1.00 76.69 196 PRO A O 1
ATOM 1510 N N . PHE A 1 197 ? -6.148 -9.759 17.742 1.00 72.00 197 PHE A N 1
ATOM 1511 C CA . PHE A 1 197 ? -5.386 -8.860 18.598 1.00 72.00 197 PHE A CA 1
ATOM 1512 C C . PHE A 1 197 ? -4.839 -9.641 19.781 1.00 72.00 197 PHE A C 1
ATOM 1514 O O . PHE A 1 197 ? -5.601 -10.257 20.531 1.00 72.00 197 PHE A O 1
ATOM 1521 N N . VAL A 1 198 ? -3.531 -9.560 19.996 1.00 63.00 198 VAL A N 1
ATOM 1522 C CA . VAL A 1 198 ? -2.894 -9.983 21.243 1.00 63.00 198 VAL A CA 1
ATOM 1523 C C . VAL A 1 198 ? -2.179 -8.765 21.802 1.00 63.00 198 VAL A C 1
ATOM 1525 O O . VAL A 1 198 ? -1.164 -8.321 21.280 1.00 63.00 198 VAL A O 1
ATOM 1528 N N . LEU A 1 199 ? -2.738 -8.195 22.867 1.00 58.19 199 LEU A N 1
ATOM 1529 C CA . LEU A 1 199 ? -2.043 -7.171 23.636 1.00 58.19 199 LEU A CA 1
ATOM 1530 C C . LEU A 1 199 ? -1.134 -7.918 24.610 1.00 58.19 199 LEU A C 1
ATOM 1532 O O . LEU A 1 199 ? -1.615 -8.507 25.576 1.00 58.19 199 LEU A O 1
ATOM 1536 N N . LEU A 1 200 ? 0.159 -7.974 24.296 1.00 52.97 200 LEU A N 1
ATOM 1537 C CA . LEU A 1 200 ? 1.171 -8.494 25.211 1.00 52.97 200 LEU A CA 1
ATOM 1538 C C . LEU A 1 200 ? 1.429 -7.455 26.316 1.00 52.97 200 LEU A C 1
ATOM 1540 O O . LEU A 1 200 ? 1.473 -6.259 26.040 1.00 52.97 200 LEU A O 1
ATOM 1544 N N . ASP A 1 201 ? 1.578 -7.918 27.556 1.00 48.56 201 ASP A N 1
ATOM 1545 C CA . ASP A 1 201 ? 1.997 -7.137 28.729 1.00 48.56 201 ASP A CA 1
ATOM 1546 C C . ASP A 1 201 ? 3.385 -7.649 29.179 1.00 48.56 201 ASP A C 1
ATOM 1548 O O . ASP A 1 201 ? 3.532 -8.868 29.324 1.00 48.56 201 ASP A O 1
ATOM 1552 N N . PRO A 1 202 ? 4.414 -6.795 29.380 1.00 51.78 202 PRO A N 1
ATOM 1553 C CA . PRO A 1 202 ? 4.437 -5.346 29.142 1.00 51.78 202 PRO A CA 1
ATOM 1554 C C . PRO A 1 202 ? 4.333 -5.047 27.647 1.00 51.78 202 PRO A C 1
ATOM 1556 O O . PRO A 1 202 ? 4.916 -5.804 26.877 1.00 51.78 202 PRO A O 1
ATOM 1559 N N . PRO A 1 203 ? 3.632 -3.979 27.218 1.00 48.91 203 PRO A N 1
ATOM 1560 C CA . PRO A 1 203 ? 3.417 -3.712 25.801 1.00 48.91 203 PRO A CA 1
ATOM 1561 C C . PRO A 1 203 ? 4.770 -3.471 25.127 1.00 48.91 203 PRO A C 1
ATOM 1563 O O . PRO A 1 203 ? 5.372 -2.415 25.345 1.00 48.91 203 PRO A O 1
ATOM 1566 N N . PRO A 1 204 ? 5.280 -4.407 24.305 1.00 45.94 204 PRO A N 1
ATOM 1567 C CA . PRO A 1 204 ? 6.362 -4.068 23.410 1.00 45.94 204 PRO A CA 1
ATOM 1568 C C . PRO A 1 204 ? 5.699 -3.278 22.285 1.00 45.94 204 PRO A C 1
ATOM 1570 O O . PRO A 1 204 ? 4.929 -3.851 21.530 1.00 45.94 204 PRO A O 1
ATOM 1573 N N . SER A 1 205 ? 5.894 -1.958 22.243 1.00 50.44 205 SER A N 1
ATOM 1574 C CA . SER A 1 205 ? 5.625 -1.106 21.065 1.00 50.44 205 SER A CA 1
ATOM 1575 C C . SER A 1 205 ? 4.257 -1.224 20.362 1.00 50.44 205 SER A C 1
ATOM 1577 O O . SER A 1 205 ? 4.111 -0.701 19.267 1.00 50.44 205 SER A O 1
ATOM 1579 N N . ASN A 1 206 ? 3.241 -1.843 20.974 1.00 54.91 206 ASN A N 1
ATOM 1580 C CA . ASN A 1 206 ? 1.879 -1.930 20.447 1.00 54.91 206 ASN A CA 1
ATOM 1581 C C . ASN A 1 206 ? 1.196 -0.562 20.559 1.00 54.91 206 ASN A C 1
ATOM 1583 O O . ASN A 1 206 ? 0.338 -0.342 21.417 1.00 54.91 206 ASN A O 1
ATOM 1587 N N . SER A 1 207 ? 1.631 0.387 19.736 1.00 70.56 207 SER A N 1
ATOM 1588 C CA . SER A 1 207 ? 1.049 1.713 19.617 1.00 70.56 207 SER A CA 1
ATOM 1589 C C . SER A 1 207 ? -0.028 1.673 18.546 1.00 70.56 207 SER A C 1
ATOM 1591 O O . SER A 1 207 ? 0.251 1.646 17.349 1.00 70.56 207 SER A O 1
ATOM 1593 N N . VAL A 1 208 ? -1.278 1.658 18.992 1.00 81.25 208 VAL A N 1
ATOM 1594 C CA . VAL A 1 208 ? -2.371 2.169 18.173 1.00 81.25 208 VAL A CA 1
ATOM 1595 C C . VAL A 1 208 ? -2.361 3.683 18.351 1.00 81.25 208 VAL A C 1
ATOM 1597 O O . VAL A 1 208 ? -2.679 4.170 19.435 1.00 81.25 208 VAL A O 1
ATOM 1600 N N . GLU A 1 209 ? -1.954 4.414 17.318 1.00 88.25 209 GLU A N 1
ATOM 1601 C CA . GLU A 1 209 ? -1.936 5.881 17.304 1.00 88.25 209 GLU A CA 1
ATOM 1602 C C . GLU A 1 209 ? -3.003 6.386 16.336 1.00 88.25 209 GLU A C 1
ATOM 1604 O O . GLU A 1 209 ? -3.030 5.991 15.171 1.00 88.25 209 GLU A O 1
ATOM 1609 N N . ILE A 1 210 ? -3.925 7.218 16.829 1.00 90.06 210 ILE A N 1
ATOM 1610 C CA . ILE A 1 210 ? -5.079 7.692 16.056 1.00 90.06 210 ILE A CA 1
ATOM 1611 C C . ILE A 1 210 ? -5.283 9.178 16.323 1.00 90.06 210 ILE A C 1
ATOM 1613 O O . ILE A 1 210 ? -5.954 9.567 17.275 1.00 90.06 210 ILE A O 1
ATOM 1617 N N . GLU A 1 211 ? -4.762 10.020 15.442 1.00 91.88 211 GLU A N 1
ATOM 1618 C CA . GLU A 1 211 ? -4.733 11.464 15.663 1.00 91.88 211 GLU A CA 1
ATOM 1619 C C . GLU A 1 211 ? -5.273 12.235 14.450 1.00 91.88 211 GLU A C 1
ATOM 1621 O O . GLU A 1 211 ? -4.879 11.977 13.317 1.00 91.88 211 GLU A O 1
ATOM 1626 N N . ASN A 1 212 ? -6.151 13.219 14.673 1.00 91.50 212 ASN A N 1
ATOM 1627 C CA . ASN A 1 212 ? -6.558 14.215 13.665 1.00 91.50 212 ASN A CA 1
ATOM 1628 C C . ASN A 1 212 ? -7.006 13.644 12.294 1.00 91.50 212 ASN A C 1
ATOM 1630 O O . ASN A 1 212 ? -6.693 14.219 11.255 1.00 91.50 212 ASN A O 1
ATOM 1634 N N . ASN A 1 213 ? -7.724 12.515 12.271 1.00 94.19 213 ASN A N 1
ATOM 1635 C CA . ASN A 1 213 ? -8.251 11.924 11.028 1.00 94.19 213 ASN A CA 1
ATOM 1636 C C . ASN A 1 213 ? -9.578 12.591 10.594 1.00 94.19 213 ASN A C 1
ATOM 1638 O O . ASN A 1 213 ? -9.744 13.801 10.757 1.00 94.19 213 ASN A O 1
ATOM 1642 N N . ALA A 1 214 ? -10.524 11.840 10.017 1.00 95.75 214 ALA A N 1
ATOM 1643 C CA . ALA A 1 214 ? -11.755 12.403 9.466 1.00 95.75 214 ALA A CA 1
ATOM 1644 C C . ALA A 1 214 ? -12.562 13.229 10.491 1.00 95.75 214 ALA A C 1
ATOM 1646 O O . ALA A 1 214 ? -12.935 12.687 11.533 1.00 95.75 214 ALA A O 1
ATOM 1647 N N . PRO A 1 215 ? -12.908 14.503 10.197 1.00 94.06 215 PRO A N 1
ATOM 1648 C CA . PRO A 1 215 ? -13.709 15.352 11.086 1.00 94.06 215 PRO A CA 1
ATOM 1649 C C . PRO A 1 215 ? -15.092 14.780 11.418 1.00 94.06 215 PRO A C 1
ATOM 1651 O O . PRO A 1 215 ? -15.593 14.977 12.521 1.00 94.06 215 PRO A O 1
ATOM 1654 N N . GLU A 1 216 ? -15.700 14.072 10.463 1.00 93.81 216 GLU A N 1
ATOM 1655 C CA . GLU A 1 216 ? -16.993 13.388 10.629 1.00 93.81 216 GLU A CA 1
ATOM 1656 C C . GLU A 1 216 ? -16.876 12.100 11.459 1.00 93.81 216 GLU A C 1
ATOM 1658 O O . GLU A 1 216 ? -17.864 11.605 12.002 1.00 93.81 216 GLU A O 1
ATOM 1663 N N . GLY A 1 217 ? -15.651 11.598 11.599 1.00 94.12 217 GLY A N 1
ATOM 1664 C CA . GLY A 1 217 ? -15.277 10.470 12.425 1.00 94.12 217 GLY A CA 1
ATOM 1665 C C . GLY A 1 217 ? -14.680 9.298 11.658 1.00 94.12 217 GLY A C 1
ATOM 1666 O O . GLY A 1 217 ? -14.958 9.083 10.480 1.00 94.12 217 GLY A O 1
ATOM 1667 N N . LEU A 1 218 ? -13.857 8.528 12.365 1.00 96.19 218 LEU A N 1
ATOM 1668 C CA . LEU A 1 218 ? -13.194 7.325 11.867 1.00 96.19 218 LEU A CA 1
ATOM 1669 C C . LEU A 1 218 ? -13.899 6.068 12.388 1.00 96.19 218 LEU A C 1
ATOM 1671 O O . LEU A 1 218 ? -13.952 5.855 13.597 1.00 96.19 218 LEU A O 1
ATOM 1675 N N . GLU A 1 219 ? -14.391 5.203 11.504 1.00 96.44 219 GLU A N 1
ATOM 1676 C CA . GLU A 1 219 ? -14.838 3.854 11.859 1.00 96.44 219 GLU A CA 1
ATOM 1677 C C . GLU A 1 219 ? -13.648 2.885 11.851 1.00 96.44 219 GLU A C 1
ATOM 1679 O O . GLU A 1 219 ? -13.009 2.659 10.821 1.00 96.44 219 GLU A O 1
ATOM 1684 N N . LEU A 1 220 ? -13.369 2.273 13.002 1.00 94.25 220 LEU A N 1
ATOM 1685 C CA . LEU A 1 220 ? -12.433 1.158 13.119 1.00 94.25 220 LEU A CA 1
ATOM 1686 C C . LEU A 1 220 ? -13.210 -0.131 13.332 1.00 94.25 220 LEU A C 1
ATOM 1688 O O . LEU A 1 220 ? -13.843 -0.312 14.374 1.00 94.25 220 LEU A O 1
ATOM 1692 N N . ARG A 1 221 ? -13.132 -1.057 12.380 1.00 93.62 221 ARG A N 1
ATOM 1693 C CA . ARG A 1 221 ? -13.819 -2.345 12.481 1.00 93.62 221 ARG A CA 1
ATOM 1694 C C . ARG A 1 221 ? -12.852 -3.465 12.828 1.00 93.62 221 ARG A C 1
ATOM 1696 O O . ARG A 1 221 ? -12.135 -3.967 11.965 1.00 93.62 221 ARG A O 1
ATOM 1703 N N . LEU A 1 222 ? -12.889 -3.878 14.093 1.00 90.94 222 LEU A N 1
ATOM 1704 C CA . LEU A 1 222 ? -11.995 -4.854 14.713 1.00 90.94 222 LEU A CA 1
ATOM 1705 C C . LEU A 1 222 ? -12.833 -5.932 15.437 1.00 90.94 222 LEU A C 1
ATOM 1707 O O . LEU A 1 222 ? -12.877 -6.022 16.664 1.00 90.94 222 LEU A O 1
ATOM 1711 N N . CYS A 1 223 ? -13.549 -6.752 14.661 1.00 90.38 223 CYS A N 1
ATOM 1712 C CA . CYS A 1 223 ? -14.561 -7.704 15.151 1.00 90.38 223 CYS A CA 1
ATOM 1713 C C . CYS A 1 223 ? -14.030 -8.864 16.012 1.00 90.38 223 CYS A C 1
ATOM 1715 O O . CYS A 1 223 ? -14.803 -9.645 16.563 1.00 90.38 223 CYS A O 1
ATOM 1717 N N . SER A 1 224 ? -12.720 -9.017 16.092 1.00 86.81 224 SER A N 1
ATOM 1718 C CA . SER A 1 224 ? -11.990 -10.008 16.883 1.00 86.81 224 SER A CA 1
ATOM 1719 C C . SER A 1 224 ? -11.651 -9.527 18.298 1.00 86.81 224 SER A C 1
ATOM 1721 O O . SER A 1 224 ? -11.231 -10.340 19.124 1.00 86.81 224 SER A O 1
ATOM 1723 N N . LEU A 1 225 ? -11.816 -8.230 18.591 1.00 84.75 225 LEU A N 1
ATOM 1724 C CA . LEU A 1 225 ? -11.506 -7.667 19.903 1.00 84.75 225 LEU A CA 1
ATOM 1725 C C . LEU A 1 225 ? -12.435 -8.218 20.979 1.00 84.75 225 LEU A C 1
ATOM 1727 O O . LEU A 1 225 ? -13.662 -8.208 20.844 1.00 84.75 225 LEU A O 1
ATOM 1731 N N . ASN A 1 226 ? -11.849 -8.621 22.104 1.00 82.88 226 ASN A N 1
ATOM 1732 C CA . ASN A 1 226 ? -12.616 -8.906 23.309 1.00 82.88 226 ASN A CA 1
ATOM 1733 C C . ASN A 1 226 ? -12.959 -7.610 24.079 1.00 82.88 226 ASN A C 1
ATOM 1735 O O . ASN A 1 226 ? -12.455 -6.521 23.786 1.00 82.88 226 ASN A O 1
ATOM 1739 N N . ALA A 1 227 ? -13.822 -7.724 25.093 1.00 83.38 227 ALA A N 1
ATOM 1740 C CA . ALA A 1 227 ? -14.287 -6.573 25.872 1.00 83.38 227 ALA A CA 1
ATOM 1741 C C . ALA A 1 227 ? -13.151 -5.834 26.607 1.00 83.38 227 ALA A C 1
ATOM 1743 O O . ALA A 1 227 ? -13.180 -4.610 26.706 1.00 83.38 227 ALA A O 1
ATOM 1744 N N . PHE A 1 228 ? -12.138 -6.557 27.095 1.00 82.00 228 PHE A N 1
ATOM 1745 C CA . PHE A 1 228 ? -10.993 -5.956 27.781 1.00 82.00 228 PHE A CA 1
ATOM 1746 C C . PHE A 1 228 ? -10.161 -5.095 26.821 1.00 82.00 228 PHE A C 1
ATOM 1748 O O . PHE A 1 228 ? -9.906 -3.929 27.110 1.00 82.00 228 PHE A O 1
ATOM 1755 N N . GLN A 1 229 ? -9.826 -5.629 25.644 1.00 83.19 229 GLN A N 1
ATOM 1756 C CA . GLN A 1 229 ? -9.060 -4.913 24.615 1.00 83.19 229 GLN A CA 1
ATOM 1757 C C . GLN A 1 229 ? -9.823 -3.700 24.076 1.00 83.19 229 GLN A C 1
ATOM 1759 O O . GLN A 1 229 ? -9.256 -2.626 23.894 1.00 83.19 229 GLN A O 1
ATOM 1764 N N . THR A 1 230 ? -11.133 -3.855 23.879 1.00 85.56 230 THR A N 1
ATOM 1765 C CA . THR A 1 230 ? -12.018 -2.759 23.469 1.00 85.56 230 THR A CA 1
ATOM 1766 C C . THR A 1 230 ? -11.987 -1.622 24.486 1.00 85.56 230 THR A C 1
ATOM 1768 O O . THR A 1 230 ? -11.842 -0.458 24.113 1.00 85.56 230 THR A O 1
ATOM 1771 N N . ASN A 1 231 ? -12.106 -1.947 25.777 1.00 83.69 231 ASN A N 1
ATOM 1772 C CA . ASN A 1 231 ? -12.041 -0.951 26.841 1.00 83.69 231 ASN A CA 1
ATOM 1773 C C . ASN A 1 231 ? -10.675 -0.270 26.882 1.00 83.69 231 ASN A C 1
ATOM 1775 O O . ASN A 1 231 ? -10.632 0.949 26.997 1.00 83.69 231 ASN A O 1
ATOM 1779 N N . GLN A 1 232 ? -9.587 -1.024 26.711 1.00 81.56 232 GLN A N 1
ATOM 1780 C CA . GLN A 1 232 ? -8.232 -0.481 26.677 1.00 81.56 232 GLN A CA 1
ATOM 1781 C C . GLN A 1 232 ? -8.048 0.546 25.548 1.00 81.56 232 GLN A C 1
ATOM 1783 O O . GLN A 1 232 ? -7.594 1.657 25.820 1.00 8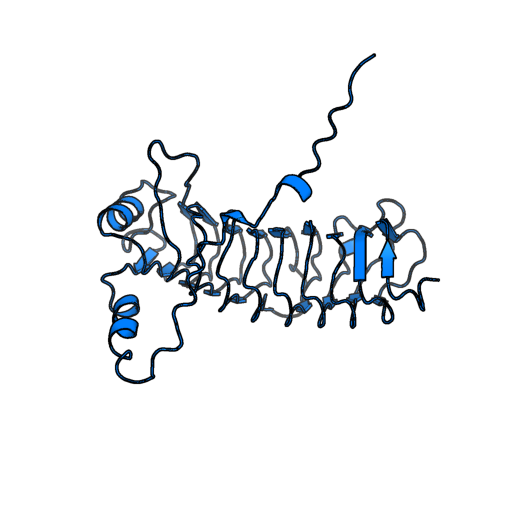1.56 232 GLN A O 1
ATOM 1788 N N . LEU A 1 233 ? -8.465 0.241 24.313 1.00 81.75 23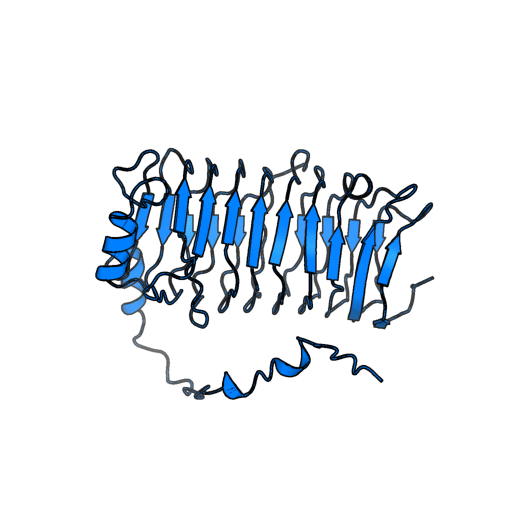3 LEU A N 1
ATOM 1789 C CA . LEU A 1 233 ? -8.391 1.187 23.184 1.00 81.75 233 LEU A CA 1
ATOM 1790 C C . LEU A 1 233 ? -9.247 2.445 23.407 1.00 81.75 233 LEU A C 1
ATOM 1792 O O . LEU A 1 233 ? -8.852 3.546 23.026 1.00 81.75 233 LEU A O 1
ATOM 1796 N N . LYS A 1 234 ? -10.401 2.301 24.067 1.00 83.56 234 LYS A N 1
ATOM 1797 C CA . LYS A 1 234 ? -11.277 3.429 24.427 1.00 83.56 234 LYS A CA 1
ATOM 1798 C C . LYS A 1 234 ? -10.737 4.267 25.588 1.00 83.56 234 LYS A C 1
ATOM 1800 O O . LYS A 1 234 ? -11.032 5.455 25.655 1.00 83.56 234 LYS A O 1
ATOM 1805 N N . SER A 1 235 ? -9.992 3.662 26.515 1.00 78.50 235 SER A N 1
ATOM 1806 C CA . SER A 1 235 ? -9.484 4.315 27.730 1.00 78.50 235 SER A CA 1
ATOM 1807 C C . SER A 1 235 ? -8.047 4.824 27.615 1.00 78.50 235 SER A C 1
ATOM 1809 O O . SER A 1 235 ? -7.557 5.454 28.551 1.00 78.50 235 SER A O 1
ATOM 1811 N N . THR A 1 236 ? -7.346 4.517 26.520 1.00 76.56 236 THR A N 1
ATOM 1812 C CA . THR A 1 236 ? -5.972 4.988 26.310 1.00 76.56 236 THR A CA 1
ATOM 1813 C C . THR A 1 236 ? -5.990 6.516 26.208 1.00 76.56 236 THR A C 1
ATOM 1815 O O . THR A 1 236 ? -6.826 7.035 25.470 1.00 76.56 236 THR A O 1
ATOM 1818 N N . PRO A 1 237 ? -5.134 7.257 26.940 1.00 72.69 237 PRO A N 1
ATOM 1819 C CA . PRO A 1 237 ? -5.093 8.714 26.853 1.00 72.69 237 PRO A CA 1
ATOM 1820 C C . PRO A 1 237 ? -4.812 9.209 25.423 1.00 72.69 237 PRO A C 1
ATOM 1822 O O . PRO A 1 237 ? -4.127 8.513 24.664 1.00 72.69 237 PRO A O 1
ATOM 1825 N N . PRO A 1 238 ? -5.281 10.415 25.053 1.00 65.00 238 PRO A N 1
ATOM 1826 C CA . PRO A 1 238 ? -4.902 11.046 23.794 1.00 65.00 238 PRO A CA 1
ATOM 1827 C C . PRO A 1 238 ? -3.370 11.117 23.648 1.00 65.00 238 PRO A C 1
ATOM 1829 O O . PRO A 1 238 ? -2.685 11.305 24.659 1.00 65.00 238 PRO A O 1
ATOM 1832 N N . PRO A 1 239 ? -2.819 10.982 22.428 1.00 66.19 239 PRO A N 1
ATOM 1833 C CA . PRO A 1 239 ? -3.502 10.940 21.129 1.00 66.19 239 PRO A CA 1
ATOM 1834 C C . PRO A 1 239 ? -4.004 9.545 20.707 1.00 66.19 239 PRO A C 1
ATOM 1836 O O . PRO A 1 239 ? -4.470 9.377 19.594 1.00 66.19 239 PRO A O 1
ATOM 1839 N N . ASN A 1 240 ? -3.953 8.531 21.572 1.00 68.38 240 ASN A N 1
ATOM 1840 C CA . ASN A 1 240 ? -4.203 7.133 21.190 1.00 68.38 240 ASN A CA 1
ATOM 1841 C C . ASN A 1 240 ? -5.640 6.660 21.491 1.00 68.38 240 ASN A C 1
ATOM 1843 O O . ASN A 1 240 ? -5.899 5.465 21.624 1.00 68.38 240 ASN A O 1
ATOM 1847 N N . THR A 1 241 ? -6.587 7.588 21.659 1.00 77.62 241 THR A N 1
ATOM 1848 C CA . THR A 1 241 ? -7.960 7.269 22.072 1.00 77.62 241 THR A CA 1
ATOM 1849 C C . THR A 1 241 ? -8.867 7.051 20.864 1.00 77.62 241 THR A C 1
ATOM 1851 O O . THR A 1 241 ? -9.210 8.012 20.176 1.00 77.62 241 THR A O 1
ATOM 1854 N N . CYS A 1 242 ? -9.380 5.831 20.664 1.00 86.56 242 CYS A N 1
ATOM 1855 C CA . CYS A 1 242 ? -10.537 5.644 19.783 1.00 86.56 242 CYS A CA 1
ATOM 1856 C C . CYS A 1 242 ? -11.840 5.737 20.587 1.00 86.56 242 CYS A C 1
ATOM 1858 O O . CYS A 1 242 ? -12.314 4.747 21.147 1.00 86.56 242 CYS A O 1
ATOM 1860 N N . SER A 1 243 ? -12.410 6.940 20.672 1.00 86.62 243 SER A N 1
ATOM 1861 C CA . SER A 1 243 ? -13.664 7.192 21.384 1.00 86.62 243 SER A CA 1
ATOM 1862 C C . SER A 1 243 ? -14.618 8.062 20.570 1.00 86.62 243 SER A C 1
ATOM 1864 O O . SER A 1 243 ? -14.204 9.014 19.911 1.00 86.62 243 SER A O 1
ATOM 1866 N N . ALA A 1 244 ? -15.920 7.787 20.681 1.00 88.81 244 ALA A N 1
ATOM 1867 C CA . ALA A 1 244 ? -16.968 8.590 20.052 1.00 88.81 244 ALA A CA 1
ATOM 1868 C C . ALA A 1 244 ? -17.045 10.019 20.624 1.00 88.81 244 ALA A C 1
ATOM 1870 O O . ALA A 1 244 ? -17.666 10.887 20.020 1.00 88.81 244 ALA A O 1
ATOM 1871 N N . GLN A 1 245 ? -16.440 10.262 21.793 1.00 88.00 245 GLN A N 1
ATOM 1872 C CA . GLN A 1 245 ? -16.334 11.587 22.412 1.00 88.00 245 GLN A CA 1
ATOM 1873 C C . GLN A 1 245 ? -15.013 12.306 22.091 1.00 88.00 245 GLN A C 1
ATOM 1875 O O . GLN A 1 245 ? -14.819 13.429 22.552 1.00 88.00 245 GLN A O 1
ATOM 1880 N N . ALA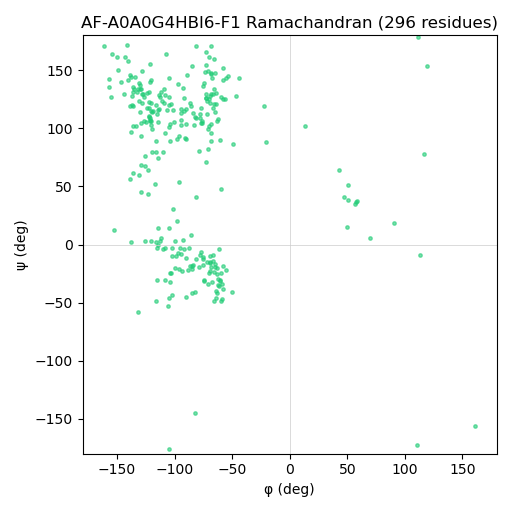 A 1 246 ? -14.092 11.668 21.360 1.00 86.56 246 ALA A N 1
ATOM 1881 C CA . ALA A 1 246 ? -12.866 12.319 20.911 1.00 86.56 246 ALA A CA 1
ATOM 1882 C C . ALA A 1 246 ? -13.166 13.380 19.835 1.00 86.56 246 ALA A C 1
ATOM 1884 O O . ALA A 1 246 ? -14.222 13.361 19.202 1.00 86.56 246 ALA A O 1
ATOM 1885 N N . THR A 1 247 ? -12.218 14.293 19.621 1.00 87.88 247 THR A N 1
ATOM 1886 C CA . THR A 1 247 ? -12.274 15.292 18.547 1.00 87.88 247 THR A CA 1
ATOM 1887 C C . THR A 1 247 ? -11.035 15.133 17.667 1.00 87.88 247 THR A C 1
ATOM 1889 O O . THR A 1 247 ? -9.952 15.496 18.126 1.00 87.88 247 THR A O 1
ATOM 1892 N N . PRO A 1 248 ? -11.158 14.650 16.418 1.00 92.06 248 PRO A N 1
ATOM 1893 C CA . PRO A 1 248 ? -12.357 14.085 15.778 1.00 92.06 248 PRO A CA 1
ATOM 1894 C C . PRO A 1 248 ? -12.854 12.764 16.411 1.00 92.06 248 PRO A C 1
ATOM 1896 O O . PRO A 1 248 ? -12.071 12.089 17.085 1.00 92.06 248 PRO A O 1
ATOM 1899 N N . PRO A 1 249 ? -14.132 12.377 16.215 1.00 93.12 249 PRO A N 1
ATOM 1900 C CA . PRO A 1 249 ? -14.681 11.168 16.826 1.00 93.12 249 PRO A CA 1
ATOM 1901 C C . PRO A 1 249 ? -14.105 9.889 16.200 1.00 93.12 249 PRO A C 1
ATOM 1903 O O . PRO A 1 249 ? -13.795 9.833 15.014 1.00 93.12 249 PRO A O 1
ATOM 1906 N N . CYS A 1 250 ? -13.993 8.824 16.993 1.00 94.06 250 CYS A N 1
ATOM 1907 C CA . CYS A 1 250 ? -13.574 7.504 16.522 1.00 94.06 250 CYS A CA 1
ATOM 1908 C C . CYS A 1 250 ? -14.541 6.424 17.021 1.00 94.06 250 CYS A C 1
ATOM 1910 O O . CYS A 1 250 ? -14.783 6.279 18.222 1.00 94.06 250 CYS A O 1
ATOM 1912 N N . PHE A 1 251 ? -15.110 5.664 16.092 1.00 94.31 251 PHE A N 1
ATOM 1913 C CA . PHE A 1 251 ? -16.113 4.638 16.337 1.00 94.31 251 PHE A CA 1
ATOM 1914 C C . PHE A 1 251 ? -15.475 3.254 16.228 1.00 94.31 251 PHE A C 1
ATOM 1916 O O . PHE A 1 251 ? -15.256 2.735 15.136 1.00 94.31 251 PHE A O 1
ATOM 1923 N N . LEU A 1 252 ? -15.185 2.644 17.378 1.00 92.69 252 LEU A N 1
ATOM 1924 C CA . LEU A 1 252 ? -14.672 1.278 17.445 1.00 92.69 252 LEU A CA 1
ATOM 1925 C C . LEU A 1 252 ? -15.820 0.261 17.384 1.00 92.69 252 LEU A C 1
ATOM 1927 O O . LEU A 1 252 ? -16.607 0.168 18.331 1.00 92.69 252 LEU A O 1
ATOM 1931 N N . LEU A 1 253 ? -15.878 -0.517 16.302 1.00 92.75 253 LEU A N 1
ATOM 1932 C CA . LEU A 1 253 ? -16.771 -1.663 16.139 1.00 92.75 253 LEU A CA 1
ATOM 1933 C C . LEU A 1 253 ? -16.041 -2.952 16.534 1.00 92.75 253 LEU A C 1
ATOM 1935 O O . LEU A 1 253 ? -15.091 -3.377 15.876 1.00 92.75 253 LEU A O 1
ATOM 1939 N N . ASP A 1 254 ? -16.505 -3.561 17.619 1.00 89.69 254 ASP A N 1
ATOM 1940 C CA . ASP A 1 254 ? -15.937 -4.751 18.255 1.00 89.69 254 ASP A CA 1
ATOM 1941 C C . ASP A 1 254 ? -16.768 -6.021 17.979 1.00 89.69 254 ASP A C 1
ATOM 1943 O O . ASP A 1 254 ? -17.783 -5.994 17.279 1.00 89.69 254 ASP A O 1
ATOM 1947 N N . ALA A 1 255 ? -16.386 -7.148 18.589 1.00 87.94 255 ALA A N 1
ATOM 1948 C CA . ALA A 1 255 ? -17.092 -8.427 18.463 1.00 87.94 255 ALA A CA 1
ATOM 1949 C C . ALA A 1 255 ? -18.594 -8.390 18.824 1.00 87.94 255 ALA A C 1
ATOM 1951 O O . ALA A 1 255 ? -19.345 -9.267 18.387 1.00 87.94 255 ALA A O 1
ATOM 1952 N N . ASN A 1 256 ? -19.044 -7.411 19.616 1.00 86.56 256 ASN A N 1
ATOM 1953 C CA . ASN A 1 256 ? -20.435 -7.283 20.061 1.00 86.56 256 ASN A CA 1
ATOM 1954 C C . ASN A 1 256 ? -21.267 -6.362 19.157 1.00 86.56 256 ASN A C 1
ATOM 1956 O O . ASN A 1 256 ? -22.486 -6.280 19.314 1.00 86.56 256 ASN A O 1
ATOM 1960 N N . SER A 1 257 ? -20.628 -5.669 18.218 1.00 89.06 257 SER A N 1
ATOM 1961 C CA . SER A 1 257 ? -21.276 -4.710 17.327 1.00 89.06 257 SER A CA 1
ATOM 1962 C C . SER A 1 257 ? -22.117 -5.416 16.249 1.00 89.06 257 SER A C 1
ATOM 1964 O O . SER A 1 257 ? -21.781 -6.509 15.784 1.00 89.06 257 SER A O 1
ATOM 1966 N N . GLU A 1 258 ? -23.217 -4.802 15.798 1.00 86.50 258 GLU A N 1
ATOM 1967 C CA . GLU A 1 258 ? -24.116 -5.389 14.780 1.00 86.50 258 GLU A CA 1
ATOM 1968 C C . GLU A 1 258 ? -23.381 -5.719 13.465 1.00 86.50 258 GLU A C 1
ATOM 1970 O O . GLU A 1 258 ? -23.568 -6.791 12.880 1.00 86.50 258 GLU A O 1
ATOM 1975 N N . ALA A 1 259 ? -22.450 -4.846 13.067 1.00 85.12 259 ALA A N 1
ATOM 1976 C CA . ALA A 1 259 ? -21.580 -5.031 11.905 1.00 85.12 259 ALA A CA 1
ATOM 1977 C C . ALA A 1 259 ? -20.703 -6.300 11.982 1.00 85.12 259 ALA A C 1
ATOM 1979 O O . ALA A 1 259 ? -20.307 -6.844 10.953 1.00 85.12 259 ALA A O 1
ATOM 1980 N N . CYS A 1 260 ? -20.419 -6.791 13.191 1.00 85.38 260 CYS A N 1
ATOM 1981 C CA . CYS A 1 260 ? -19.567 -7.953 13.441 1.00 85.38 260 CYS A CA 1
ATOM 1982 C C . CYS A 1 260 ? -20.363 -9.243 13.711 1.00 85.38 260 CYS A C 1
ATOM 1984 O O . CYS A 1 260 ? -19.844 -10.348 13.545 1.00 85.38 260 CYS A O 1
ATOM 1986 N N . THR A 1 261 ? -21.639 -9.133 14.091 1.00 77.56 261 THR A N 1
ATOM 1987 C CA . THR A 1 261 ? -22.491 -10.281 14.458 1.00 77.56 261 THR A CA 1
ATOM 1988 C C . THR A 1 261 ? -23.313 -10.835 13.293 1.00 77.56 261 THR A C 1
ATOM 1990 O O . THR A 1 261 ? -23.674 -12.017 13.298 1.00 77.56 261 THR A O 1
ATOM 1993 N N . THR A 1 262 ? -23.564 -10.033 12.257 1.00 59.75 262 THR A N 1
ATOM 1994 C CA . THR A 1 262 ? -24.370 -10.409 11.080 1.00 59.75 262 THR A CA 1
ATOM 1995 C C . THR A 1 262 ? -23.771 -11.563 10.262 1.00 59.75 262 THR A C 1
ATOM 1997 O O . THR A 1 262 ? -24.524 -12.361 9.707 1.00 59.75 262 THR A O 1
ATOM 2000 N N . LYS A 1 263 ? -22.449 -11.790 10.305 1.00 51.97 263 LYS A N 1
ATOM 2001 C CA . LYS A 1 263 ? -21.797 -12.946 9.647 1.00 51.97 263 LYS A CA 1
ATOM 2002 C C . LYS A 1 263 ? -21.980 -14.296 10.354 1.00 51.97 263 LYS A C 1
ATOM 2004 O O . LYS A 1 263 ? -21.699 -15.329 9.754 1.00 51.97 263 LYS A O 1
ATOM 2009 N N . ARG A 1 264 ? -22.470 -14.343 11.602 1.00 46.53 264 ARG A N 1
ATOM 2010 C CA . ARG A 1 264 ? -22.710 -15.625 12.305 1.00 46.53 264 ARG A CA 1
ATOM 2011 C C . ARG A 1 264 ? -24.030 -16.306 11.927 1.00 46.53 264 ARG A C 1
ATOM 2013 O O . ARG A 1 264 ? -24.223 -17.463 12.290 1.00 46.53 264 ARG A O 1
ATOM 2020 N N . LYS A 1 265 ? -24.945 -15.624 11.226 1.00 40.94 265 LYS A N 1
ATOM 2021 C CA . LYS A 1 265 ? -26.292 -16.154 10.935 1.00 40.94 265 LYS A CA 1
ATOM 2022 C C . LYS A 1 265 ? -26.468 -16.780 9.545 1.00 40.94 265 LYS A C 1
ATOM 2024 O O . LYS A 1 265 ? -27.456 -17.477 9.350 1.00 40.94 265 LYS A O 1
ATOM 2029 N N . GLU A 1 266 ? -25.507 -16.644 8.632 1.00 38.66 266 GLU A N 1
ATOM 2030 C CA . GLU A 1 266 ? -25.571 -17.220 7.270 1.00 38.66 266 GLU A CA 1
ATOM 2031 C C . GLU A 1 266 ? -24.736 -18.506 7.104 1.00 38.66 266 GLU A C 1
ATOM 2033 O O . GLU A 1 266 ? -24.229 -18.816 6.033 1.00 38.66 266 GLU A O 1
ATOM 2038 N N . GLY A 1 267 ? -24.595 -19.286 8.180 1.00 37.72 267 GLY A N 1
ATOM 2039 C CA . GLY A 1 267 ? -23.866 -20.558 8.204 1.00 37.72 267 GLY A CA 1
ATOM 2040 C C . GLY A 1 267 ? -24.759 -21.755 8.526 1.00 37.72 267 GLY A C 1
ATOM 2041 O O . GLY A 1 267 ? -24.469 -22.509 9.450 1.00 37.72 267 GLY A O 1
ATOM 2042 N N . LYS A 1 268 ? -25.870 -21.934 7.806 1.00 32.78 268 LYS A N 1
ATOM 2043 C CA . LYS A 1 268 ? -26.586 -23.219 7.750 1.00 32.78 268 LYS A CA 1
ATOM 2044 C C . LYS A 1 268 ? -26.827 -23.589 6.295 1.00 32.78 268 LYS A C 1
ATOM 2046 O O . LYS A 1 268 ? -27.830 -23.205 5.707 1.00 32.78 268 LYS A O 1
ATOM 2051 N N . GLY A 1 269 ? -25.897 -24.370 5.759 1.00 33.53 269 GLY A N 1
ATOM 2052 C CA . GLY A 1 269 ? -26.039 -25.029 4.469 1.00 33.53 269 GLY A CA 1
ATOM 2053 C C . GLY A 1 269 ? -25.016 -24.559 3.451 1.00 33.53 269 GLY A C 1
ATOM 2054 O O . GLY A 1 269 ? -25.352 -23.780 2.577 1.00 33.53 269 GLY A O 1
ATOM 2055 N N . ILE A 1 270 ? -23.789 -25.062 3.565 1.00 32.22 270 ILE A N 1
ATOM 2056 C CA . ILE A 1 270 ? -23.110 -25.833 2.519 1.00 32.22 270 ILE A CA 1
ATOM 2057 C C . ILE A 1 270 ? -22.057 -26.681 3.242 1.00 32.22 270 ILE A C 1
ATOM 2059 O O . ILE A 1 270 ? -21.426 -26.251 4.203 1.00 32.22 270 ILE A O 1
ATOM 2063 N N . SER A 1 271 ? -22.021 -27.937 2.826 1.00 30.70 271 SER A N 1
ATOM 2064 C CA . SER A 1 271 ? -21.254 -29.069 3.325 1.00 30.70 271 SER A CA 1
ATOM 2065 C C . SER A 1 271 ? -19.790 -28.783 3.645 1.00 30.70 271 SER A C 1
ATOM 2067 O O . SER A 1 271 ? -19.107 -28.105 2.887 1.00 30.70 271 SER A O 1
ATOM 2069 N N . GLU A 1 272 ? -19.343 -29.437 4.716 1.00 35.31 272 GLU A N 1
ATOM 2070 C CA . GLU A 1 272 ? -17.991 -29.926 4.989 1.00 35.31 272 GLU A CA 1
ATOM 2071 C C . GLU A 1 272 ? -17.121 -30.097 3.726 1.00 35.31 272 GLU A C 1
ATOM 2073 O O . GLU A 1 272 ? -17.016 -31.182 3.152 1.00 35.31 272 GLU A O 1
ATOM 2078 N N . GLU A 1 273 ? -16.425 -29.038 3.317 1.00 32.16 273 GLU A N 1
ATOM 2079 C CA . GLU A 1 273 ? -15.096 -29.211 2.750 1.00 32.16 273 GLU A CA 1
ATOM 2080 C C . GLU A 1 273 ? -14.146 -29.325 3.930 1.00 32.16 273 GLU A C 1
ATOM 2082 O O . GLU A 1 273 ? -13.955 -28.387 4.700 1.00 32.16 273 GLU A O 1
ATOM 2087 N N . LYS A 1 274 ? -13.651 -30.553 4.091 1.00 29.48 274 LYS A N 1
ATOM 2088 C CA . LYS A 1 274 ? -12.626 -30.985 5.031 1.00 29.48 274 LYS A CA 1
ATOM 2089 C C . LYS A 1 274 ? -11.749 -29.829 5.495 1.00 29.48 274 LYS A C 1
ATOM 2091 O O . LYS A 1 274 ? -10.987 -29.263 4.713 1.00 29.48 274 LYS A O 1
ATOM 2096 N N . GLU A 1 275 ? -11.792 -29.600 6.802 1.00 35.50 275 GLU A N 1
ATOM 2097 C CA . GLU A 1 275 ? -10.660 -29.123 7.579 1.00 35.50 275 GLU A CA 1
ATOM 2098 C C . GLU A 1 275 ? -9.444 -30.003 7.243 1.00 35.50 275 GLU A C 1
ATOM 2100 O O . GLU A 1 275 ? -9.162 -31.020 7.877 1.00 35.50 275 GLU A O 1
ATOM 2105 N N . ALA A 1 276 ? -8.728 -29.644 6.181 1.00 30.52 276 ALA A N 1
ATOM 2106 C CA . ALA A 1 276 ? -7.332 -29.982 6.054 1.00 30.52 276 ALA A CA 1
ATOM 2107 C C . ALA A 1 276 ? -6.636 -29.142 7.121 1.00 30.52 276 ALA A C 1
ATOM 2109 O O . ALA A 1 276 ? -6.405 -27.947 6.941 1.00 30.52 276 ALA A O 1
ATOM 2110 N N . GLY A 1 277 ? -6.401 -29.768 8.275 1.00 33.53 277 GLY A N 1
ATOM 2111 C CA . GLY A 1 277 ? -5.592 -29.196 9.332 1.00 33.53 277 GLY A CA 1
ATOM 2112 C C .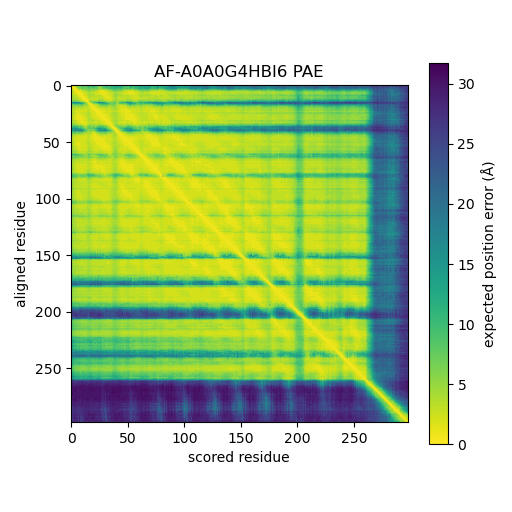 GLY A 1 277 ? -4.302 -28.637 8.745 1.00 33.53 277 GLY A C 1
ATOM 2113 O O . GLY A 1 277 ? -3.589 -29.321 8.015 1.00 33.53 277 GLY A O 1
ATOM 2114 N N . PHE A 1 278 ? -4.021 -27.381 9.066 1.00 39.84 278 PHE A N 1
ATOM 2115 C CA . PHE A 1 278 ? -2.755 -26.742 8.749 1.00 39.84 278 PHE A CA 1
ATOM 2116 C C . PHE A 1 278 ? -2.125 -26.239 10.049 1.00 39.84 278 PHE A C 1
ATOM 2118 O O . PHE A 1 278 ? -1.911 -25.052 10.267 1.00 39.84 278 PHE A O 1
ATOM 2125 N N . PHE A 1 279 ? -1.795 -27.193 10.925 1.00 38.16 279 PHE A N 1
ATOM 2126 C CA . PHE A 1 279 ? -0.545 -27.106 11.675 1.00 38.16 279 PHE A CA 1
ATOM 2127 C C . PHE A 1 279 ? 0.583 -27.107 10.630 1.00 38.16 279 PHE A C 1
ATOM 2129 O O . PHE A 1 279 ? 1.001 -28.163 10.166 1.00 38.16 279 PHE A O 1
ATOM 2136 N N . GLY A 1 280 ? 0.984 -25.922 10.165 1.00 31.08 280 GLY A N 1
ATOM 2137 C CA . GLY A 1 280 ? 1.947 -25.778 9.065 1.00 31.08 280 GLY A CA 1
ATOM 2138 C C . GLY A 1 280 ? 2.761 -24.484 9.079 1.00 31.08 280 GLY A C 1
ATOM 2139 O O . GLY A 1 280 ? 3.446 -24.191 8.103 1.00 31.08 280 GLY A O 1
ATOM 2140 N N . LEU A 1 281 ? 2.741 -23.726 10.181 1.00 39.34 281 LEU A N 1
ATOM 2141 C CA . LEU A 1 281 ? 3.737 -22.673 10.426 1.00 39.34 281 LEU A CA 1
ATOM 2142 C C . LEU A 1 281 ? 5.101 -23.245 10.863 1.00 39.34 281 LEU A C 1
ATOM 2144 O O . LEU A 1 281 ? 6.097 -22.536 10.813 1.00 39.34 281 LEU A O 1
ATOM 2148 N N . GLU A 1 282 ? 5.194 -24.542 11.184 1.00 36.88 282 GLU A N 1
ATOM 2149 C CA . GLU A 1 282 ? 6.475 -25.211 11.475 1.00 36.88 282 GLU A CA 1
ATOM 2150 C C . GLU A 1 282 ? 7.306 -25.546 10.219 1.00 36.88 282 GLU A C 1
ATOM 2152 O O . GLU A 1 282 ? 8.461 -25.950 10.332 1.00 36.88 282 GLU A O 1
ATOM 2157 N N . THR A 1 283 ? 6.771 -25.340 9.009 1.00 34.16 283 THR A N 1
ATOM 2158 C CA . THR A 1 283 ? 7.503 -25.590 7.750 1.00 34.16 283 THR A CA 1
ATOM 2159 C C . THR A 1 283 ? 7.915 -24.335 6.983 1.00 34.16 283 THR A C 1
ATOM 2161 O O . THR A 1 283 ? 8.643 -24.453 5.996 1.00 34.16 283 THR A O 1
ATOM 2164 N N . MET A 1 284 ? 7.551 -23.130 7.438 1.00 37.34 284 MET A N 1
ATOM 2165 C CA . MET A 1 284 ? 8.204 -21.911 6.947 1.00 37.34 284 MET A CA 1
ATOM 2166 C C . MET A 1 284 ? 9.548 -21.756 7.657 1.00 37.34 284 MET A C 1
ATOM 2168 O O . MET A 1 284 ? 9.701 -21.034 8.638 1.00 37.34 284 MET A O 1
ATOM 2172 N N . ASN A 1 285 ? 10.545 -22.495 7.176 1.00 36.38 285 ASN A N 1
ATOM 2173 C CA . ASN A 1 285 ? 11.921 -22.359 7.626 1.00 36.38 285 ASN A CA 1
ATOM 2174 C C . ASN A 1 285 ? 12.494 -21.027 7.103 1.00 36.38 285 ASN A C 1
ATOM 2176 O O . ASN A 1 285 ? 13.190 -20.988 6.089 1.00 36.38 285 ASN A O 1
ATOM 2180 N N . PHE A 1 286 ? 12.208 -19.925 7.804 1.00 43.94 286 PHE A N 1
ATOM 2181 C CA . PHE A 1 286 ? 12.740 -18.583 7.523 1.00 43.94 286 PHE A CA 1
ATOM 2182 C C . PHE A 1 286 ? 14.276 -18.485 7.639 1.00 43.94 286 PHE A C 1
ATOM 2184 O O . PHE A 1 286 ? 14.850 -17.458 7.277 1.00 43.94 286 PHE A O 1
ATOM 2191 N N . LYS A 1 287 ? 14.983 -19.556 8.047 1.00 38.19 287 LYS A N 1
ATOM 2192 C CA . LYS A 1 287 ? 16.461 -19.601 8.062 1.00 38.19 287 LYS A CA 1
ATOM 2193 C C . LYS A 1 287 ? 17.115 -19.360 6.698 1.00 38.19 287 LYS A C 1
ATOM 2195 O O . LYS A 1 287 ? 18.300 -19.059 6.663 1.00 38.19 287 LYS A O 1
ATOM 2200 N N . GLY A 1 288 ? 16.387 -19.507 5.590 1.00 36.28 288 GLY A N 1
ATOM 2201 C CA . GLY A 1 288 ? 16.917 -19.225 4.251 1.00 36.28 288 GLY A CA 1
ATOM 2202 C C . GLY A 1 288 ? 16.791 -17.766 3.796 1.00 36.28 288 GLY A C 1
ATOM 2203 O O . GLY A 1 288 ? 17.486 -17.379 2.862 1.00 36.28 288 GLY A O 1
ATOM 2204 N N . LEU A 1 289 ? 15.919 -16.969 4.427 1.00 37.34 289 LEU A N 1
ATOM 2205 C CA . LEU A 1 289 ? 15.594 -15.599 3.998 1.00 37.34 289 LEU A CA 1
ATOM 2206 C C . LEU A 1 289 ? 16.394 -14.521 4.744 1.00 37.34 289 LEU A C 1
ATOM 2208 O O . LEU A 1 289 ? 16.591 -13.428 4.225 1.00 37.34 289 LEU A O 1
ATOM 2212 N N . LEU A 1 290 ? 16.927 -14.844 5.924 1.00 41.22 290 LEU A N 1
ATOM 2213 C CA . LEU A 1 290 ? 17.807 -13.971 6.699 1.00 41.22 290 LEU A CA 1
ATOM 2214 C C . LEU A 1 290 ? 19.227 -14.542 6.677 1.00 41.22 290 LEU A C 1
ATOM 2216 O O . LEU A 1 290 ? 19.667 -15.222 7.601 1.00 41.22 290 LEU A O 1
ATOM 2220 N N . GLY A 1 291 ? 19.942 -14.307 5.578 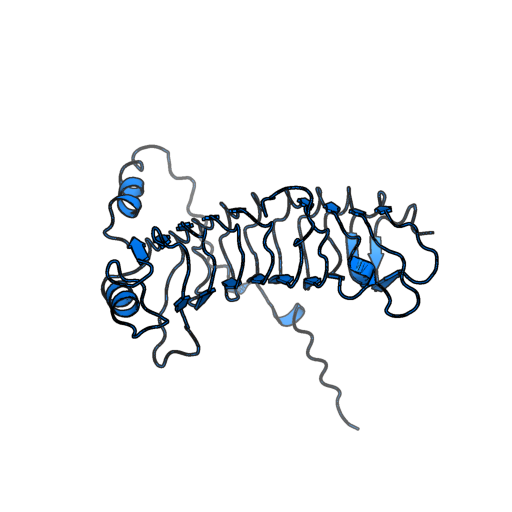1.00 33.09 291 GLY A N 1
ATOM 2221 C CA . GLY A 1 291 ? 21.352 -14.665 5.462 1.00 33.09 291 GLY A CA 1
ATOM 2222 C C . GLY A 1 291 ? 22.220 -13.807 6.383 1.00 33.09 291 GLY A C 1
ATOM 2223 O O . GLY A 1 291 ? 22.730 -12.772 5.962 1.00 33.09 291 GLY A O 1
ATOM 2224 N N . SER A 1 292 ? 22.430 -14.237 7.627 1.00 36.25 292 SER A N 1
ATOM 2225 C CA . SER A 1 292 ? 23.515 -13.724 8.462 1.00 36.25 292 SER A CA 1
ATOM 2226 C C . SER A 1 292 ? 24.829 -14.355 8.003 1.00 36.25 292 SER A C 1
ATOM 2228 O O . SER A 1 292 ? 25.107 -15.527 8.261 1.00 36.25 292 SER A O 1
ATOM 2230 N N . LYS A 1 293 ? 25.632 -13.565 7.293 1.00 37.84 293 LYS A N 1
ATOM 2231 C CA . LYS A 1 293 ? 27.047 -13.832 7.044 1.00 37.84 293 LYS A CA 1
ATOM 2232 C C . LYS A 1 293 ? 27.793 -13.626 8.372 1.00 37.84 293 LYS A C 1
ATOM 2234 O O . LYS A 1 293 ? 28.061 -12.493 8.757 1.00 37.84 293 LYS A O 1
ATOM 2239 N N . GLU A 1 294 ? 28.102 -14.704 9.085 1.00 39.81 294 GLU A N 1
ATOM 2240 C CA . GLU A 1 294 ? 29.194 -14.686 10.062 1.00 39.81 294 GLU A CA 1
ATOM 2241 C C . GLU A 1 294 ? 30.506 -14.785 9.276 1.00 39.81 294 GLU A C 1
ATOM 2243 O O . GLU A 1 294 ? 30.857 -15.837 8.741 1.00 39.81 294 GLU A O 1
ATOM 2248 N N . GLU A 1 295 ? 31.214 -13.663 9.148 1.00 38.44 295 GLU A N 1
ATOM 2249 C CA . GLU A 1 295 ? 32.619 -13.673 8.750 1.00 38.44 295 GLU A CA 1
ATOM 2250 C C . GLU A 1 295 ? 33.451 -14.065 9.974 1.00 38.44 295 GLU A C 1
ATOM 2252 O O . GLU A 1 295 ? 33.561 -13.325 10.949 1.00 38.44 295 GLU A O 1
ATOM 2257 N N . GLY A 1 296 ? 33.994 -15.282 9.924 1.00 39.62 296 GLY A N 1
ATOM 2258 C CA . GLY A 1 296 ? 34.989 -15.762 10.868 1.00 39.62 296 GLY A CA 1
ATOM 2259 C C . GLY A 1 296 ? 36.317 -15.042 10.659 1.00 39.62 296 GLY A C 1
ATOM 2260 O O . GLY A 1 296 ? 36.876 -15.050 9.563 1.00 39.62 296 GLY A O 1
ATOM 2261 N N . SER A 1 297 ? 36.819 -14.447 11.735 1.00 39.78 297 SER A N 1
ATOM 2262 C CA . SER A 1 297 ? 38.185 -13.951 11.850 1.00 39.78 297 SER A CA 1
ATOM 2263 C C . SER A 1 297 ? 39.178 -15.115 11.884 1.00 39.78 297 SER A C 1
ATOM 2265 O O . SER A 1 297 ? 39.036 -16.021 12.706 1.00 39.78 297 SER A O 1
ATOM 2267 N N . ASN A 1 298 ? 40.206 -15.038 11.041 1.00 43.69 298 ASN A N 1
ATOM 2268 C CA . ASN A 1 298 ? 41.542 -15.581 11.289 1.00 43.69 298 ASN A CA 1
ATOM 2269 C C . ASN A 1 298 ? 42.547 -14.451 11.074 1.00 43.69 298 ASN A C 1
ATOM 2271 O O . ASN A 1 298 ? 42.386 -13.732 10.061 1.00 43.69 298 ASN A O 1
#

Secondary structure (DSSP, 8-state):
--TT-SEEES-EEE-SS--SEEE-TT-SEEESEEEE-SSS-----EEE-TT-SBPPEEEEESGGGTT--EEE-TT--EE-S-EEEES-TT--EEE-TT--EEEEEEEEES--TT-SS-EEEE-TT-SEEEEEEEES-TTEEEEE-TT--B--S-EEEES-SS--EEE-TT--S-----EEEES-TT--EEE-TT------SS-SS--EEEES--TT-EEEE-TT--HHHHHHHHHSPTTS---TTSSS-EEEE-TTSHHHHGGGSS-SSS----------GGG--GGGTS--------

Radius of gyration: 21.08 Å; Cα contacts (8 Å, |Δi|>4): 816; chains: 1; bounding box: 68×47×54 Å

Organism: NCBI:txid1169474

pLDDT: mean 82.54, std 19.92, range [29.48, 98.56]

Sequence (298 aa):
MLSGCAVLIGNIEVVETGPTDLTFPSVQAWYGRFRTGQQDPVPVTTFSLPNAWKAPSISLAGDNVKALEEVILPCTREFPDNFSISNAPAFGRLDLPKAEVINTNIDIIDSTETAPALFDIDLPKAYVVFGVQIERSPSVQNILMPVANAIDVDMILIDNANVETVIQPRMKDYFSSSFTLKSNPKLRLVDRSSQPFVLLDPPPSNSVEIENNAPEGLELRLCSLNAFQTNQLKSTPPPNTCSAQATPPCFLLDANSEACTTKRKEGKGISEEKEAGFFGLETMNFKGLLGSKEEGSN

Mean predicted aligned error: 9.7 Å

Solvent-accessible surface area (backbone atoms only — not comparable to full-atom values): 14716 Å² total; per-residue (Å²): 139,68,89,72,38,42,65,45,77,53,72,49,66,48,46,66,84,57,70,36,62,44,70,42,70,46,25,34,34,33,55,39,38,42,37,60,38,92,61,69,44,44,49,32,31,32,44,33,30,61,49,12,39,30,42,40,21,35,47,39,54,47,84,29,25,36,50,20,31,38,41,39,28,59,40,16,27,36,34,69,58,43,38,36,42,26,46,16,29,29,32,44,46,58,42,32,64,40,25,30,37,32,55,19,43,46,34,39,31,53,16,13,75,63,25,93,48,73,31,56,50,50,25,66,46,21,31,34,38,27,25,39,36,42,27,46,25,38,27,43,29,38,39,40,23,62,46,19,23,32,39,70,47,51,39,36,39,34,49,17,61,39,29,28,41,36,39,30,45,42,18,59,77,29,72,45,56,36,33,38,43,30,42,18,53,41,28,37,38,40,34,34,31,37,32,40,69,62,86,58,84,79,66,75,80,59,48,50,37,49,34,59,36,9,69,94,25,27,37,37,33,36,32,51,41,51,73,68,58,50,48,48,42,45,65,35,64,81,60,31,32,46,25,73,85,39,88,41,24,18,45,72,38,31,42,85,32,71,92,46,47,63,75,72,74,81,78,82,87,78,80,88,73,73,84,72,79,72,95,53,76,87,70,67,68,59,77,77,78,61,79,78,80,81,82,80,87,129

Nearest PDB structures (foldseek):
  7utz-assembly1_R  TM=4.522E-01  e=2.466E+00  Homo sapiens
  8u8b-assembly1_B  TM=2.914E-01  e=6.049E+00  Homo sapiens
  7jlu-assembly1_A  TM=1.964E-01  e=3.123E+00  Nicotiana benthamiana